Protein AF-A0A7C0V227-F1 (afdb_monomer)

Mean predicted aligned error: 7.68 Å

Foldseek 3Di:
DDDPDDQDPLDDDLVVLLVVLVVLCVVPVVLLLLLLVVLVVCLVVLCVVDVVSNLQVVQLLLLQLLVVLLCVVLVHDDDSCSSNVSCVLRQQRSVLSVVLVVQLVVLVVVPVVRNLLSCLQQVCLSVCCNQVVDGNVVSSVVSNVLCVVVVVSSSVSSVVLVVQCVVLVVVVVVSNSSSVSSNSSSSSVSCCNSPNGDNPDPPVVVVVVVPD

Nearest PDB structures (foldseek):
  9g2r-assembly1_A  TM=1.675E-01  e=7.935E+00  Homo sapiens

pLDDT: mean 85.85, std 14.32, range [38.09, 95.81]

Secondary structure (DSSP, 8-state):
---------S---HHHHHHHHHHHHHHTHHHHHHHHHHHHHHHHHHHHT-HHHHHHHHHHHHHHHHHHHHHHHTT----GGGGGGGGGGHHHHHHHHHHHHHHHHHHHHH-HHHHHHHHHHHTTHHHHHHHS---HHHHHHHHHHHHHHTHHHHHHHHHHHHHHHHHHHHTTTHHHHHHHHHHHHHHHHHHHHHT-----SSTTTTGGGS--

Radius of gyration: 17.67 Å; Cα contacts (8 Å, |Δi|>4): 223; chains: 1; bounding box: 60×38×41 Å

Sequence (212 aa):
MTELTTPSTGEINIGRWLSQSWNLIWSRLADFLVVTILFVAVLALASSLGGIGFYLVWGPLCVGFFELLFRMMRQQSFQYVDLFNGFRKFLPAVLASILISVFFMIGLTFLVIPGLVVLAWYQFTFAFILEKDLDFWQAMEASRKLATERLFEMLTFVIVQGVVLLIGVLSLGVGILVAIPLNFAMVAFAYRDLVGLNQASSNSTETNKNEN

Structure (mmCIF, N/CA/C/O backbone):
data_AF-A0A7C0V227-F1
#
_entry.id   AF-A0A7C0V227-F1
#
loop_
_atom_site.group_PDB
_atom_site.id
_atom_site.type_symbol
_atom_site.label_atom_id
_atom_site.label_alt_id
_atom_site.label_comp_id
_atom_site.label_asym_id
_atom_site.label_entity_id
_atom_site.label_seq_id
_atom_site.pdbx_PDB_ins_code
_atom_site.Cartn_x
_atom_site.Cartn_y
_atom_site.Cartn_z
_atom_site.occupancy
_atom_site.B_iso_or_equiv
_atom_site.auth_seq_id
_atom_site.auth_comp_id
_atom_site.auth_asym_id
_atom_site.auth_atom_id
_atom_site.pdbx_PDB_model_num
ATOM 1 N N . MET A 1 1 ? -18.603 -23.996 -6.429 1.00 43.31 1 MET A N 1
ATOM 2 C CA . MET A 1 1 ? -19.652 -22.994 -6.161 1.00 43.31 1 MET A CA 1
ATOM 3 C C . MET A 1 1 ? -20.058 -23.166 -4.713 1.00 43.31 1 MET A C 1
ATOM 5 O O . MET A 1 1 ? -20.756 -24.124 -4.418 1.00 43.31 1 MET A O 1
ATOM 9 N N . THR A 1 2 ? -19.564 -22.311 -3.820 1.00 39.84 2 THR A N 1
ATOM 10 C CA . THR A 1 2 ? -19.990 -22.305 -2.416 1.00 39.84 2 THR A CA 1
ATOM 11 C C . THR A 1 2 ? -19.786 -20.898 -1.852 1.00 39.84 2 THR A C 1
ATOM 13 O O . THR A 1 2 ? -18.661 -20.440 -1.692 1.00 39.84 2 THR A O 1
ATOM 16 N N . GLU A 1 3 ? -20.925 -20.227 -1.675 1.00 43.25 3 GLU A N 1
ATOM 17 C CA . GLU A 1 3 ? -21.236 -19.123 -0.755 1.00 43.25 3 GLU A CA 1
ATOM 18 C C . GLU A 1 3 ? -20.399 -17.833 -0.811 1.00 43.25 3 GLU A C 1
ATOM 20 O O . GLU A 1 3 ? -19.501 -17.582 -0.012 1.00 43.25 3 GLU A O 1
ATOM 25 N N . LEU A 1 4 ? -20.813 -16.935 -1.710 1.00 57.84 4 LEU A N 1
ATOM 26 C CA . LEU A 1 4 ? -20.463 -15.512 -1.709 1.00 57.84 4 LEU A CA 1
ATOM 27 C C . LEU A 1 4 ? -21.646 -14.651 -1.240 1.00 57.84 4 LEU A C 1
ATOM 29 O O . LEU A 1 4 ? -22.030 -13.737 -1.950 1.00 57.84 4 LEU A O 1
ATOM 33 N N . THR A 1 5 ? -22.235 -14.902 -0.069 1.00 70.75 5 THR A N 1
ATOM 34 C CA . THR A 1 5 ? -23.150 -13.922 0.555 1.00 70.75 5 THR A CA 1
ATOM 35 C C . THR A 1 5 ? -23.278 -14.147 2.061 1.00 70.75 5 THR A C 1
ATOM 37 O O . THR A 1 5 ? -24.181 -14.838 2.523 1.00 70.75 5 THR A O 1
ATOM 40 N N . THR A 1 6 ? -22.429 -13.495 2.851 1.00 51.84 6 THR A N 1
ATOM 41 C CA . THR A 1 6 ? -22.905 -12.905 4.111 1.00 51.84 6 THR A CA 1
ATOM 42 C C . THR A 1 6 ? -22.660 -11.402 4.019 1.00 51.84 6 THR A C 1
ATOM 44 O O . THR A 1 6 ? -21.517 -11.005 3.781 1.00 51.84 6 THR A O 1
ATOM 47 N N . PRO A 1 7 ? -23.702 -10.558 4.121 1.00 47.38 7 PRO A N 1
ATOM 48 C CA . PRO A 1 7 ? -23.516 -9.116 4.172 1.00 47.38 7 PRO A CA 1
ATOM 49 C C . PRO A 1 7 ? -22.773 -8.798 5.472 1.00 47.38 7 PRO A C 1
ATOM 51 O O . PRO A 1 7 ? -23.221 -9.186 6.551 1.00 47.38 7 PRO A O 1
ATOM 54 N N . SER A 1 8 ? -21.605 -8.163 5.377 1.00 52.50 8 SER A N 1
ATOM 55 C CA . SER A 1 8 ? -20.838 -7.769 6.554 1.00 52.50 8 SER A CA 1
ATOM 56 C C . SER A 1 8 ? -21.538 -6.593 7.232 1.00 52.50 8 SER A C 1
ATOM 58 O O . SER A 1 8 ? -21.487 -5.457 6.761 1.00 52.50 8 SER A O 1
ATOM 60 N N . THR A 1 9 ? -22.156 -6.861 8.382 1.00 48.91 9 THR A N 1
ATOM 61 C CA . THR A 1 9 ? -22.087 -5.931 9.515 1.00 48.91 9 THR A CA 1
ATOM 62 C C . THR A 1 9 ? -20.618 -5.526 9.681 1.00 48.91 9 THR A C 1
ATOM 64 O O . THR A 1 9 ? -19.745 -6.340 9.393 1.00 48.91 9 THR A O 1
ATOM 67 N N . GLY A 1 10 ? -20.312 -4.282 10.058 1.00 61.41 10 GLY A N 1
ATOM 68 C CA . GLY A 1 10 ? -18.944 -3.726 10.108 1.00 61.41 10 GLY A CA 1
ATOM 69 C C . GLY A 1 10 ? -17.989 -4.363 11.137 1.00 61.41 10 GLY A C 1
ATOM 70 O O . GLY A 1 10 ? -17.289 -3.648 11.850 1.00 61.41 10 GLY A O 1
ATOM 71 N N . GLU A 1 11 ? -17.995 -5.687 11.258 1.00 68.12 11 GLU A N 1
ATOM 72 C CA . GLU A 1 11 ? -17.123 -6.518 12.069 1.00 68.12 11 GLU A CA 1
ATOM 73 C C . GLU A 1 11 ? -15.820 -6.794 11.320 1.00 68.12 11 GL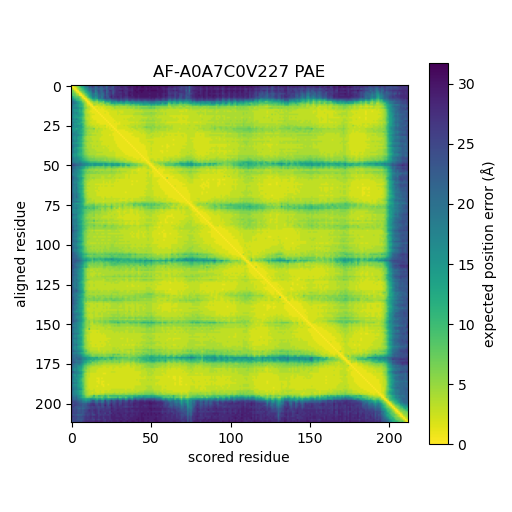U A C 1
ATOM 75 O O . GLU A 1 11 ? -15.806 -7.288 10.189 1.00 68.12 11 GLU A O 1
ATOM 80 N N . ILE A 1 12 ? -14.701 -6.499 11.974 1.00 79.25 12 ILE A N 1
ATOM 81 C CA . ILE A 1 12 ? -13.376 -6.781 11.437 1.00 79.25 12 ILE A CA 1
ATOM 82 C C . ILE A 1 12 ? -13.079 -8.270 11.569 1.00 79.25 12 ILE A C 1
ATOM 84 O O . ILE A 1 12 ? -13.011 -8.815 12.669 1.00 79.25 12 ILE A O 1
ATOM 88 N N . ASN A 1 13 ? -12.835 -8.926 10.434 1.00 87.38 13 ASN A N 1
ATOM 89 C CA . ASN A 1 13 ? -12.452 -10.331 10.398 1.00 87.38 13 ASN A CA 1
ATOM 90 C C . ASN A 1 13 ? -11.209 -10.534 9.524 1.00 87.38 13 ASN A C 1
ATOM 92 O O . ASN A 1 13 ? -11.283 -10.872 8.342 1.00 87.38 13 ASN A O 1
ATOM 96 N N . ILE A 1 14 ? -10.041 -10.346 10.143 1.00 89.25 14 ILE A N 1
ATOM 97 C CA . ILE A 1 14 ? -8.732 -10.451 9.480 1.00 89.25 14 ILE A CA 1
ATOM 98 C C . ILE A 1 14 ? -8.529 -11.841 8.860 1.00 89.25 14 ILE A C 1
ATOM 100 O O . ILE A 1 14 ? -8.009 -11.953 7.751 1.00 89.25 14 ILE A O 1
ATOM 104 N N . GLY A 1 15 ? -8.974 -12.902 9.546 1.00 89.00 15 GLY A N 1
ATOM 105 C CA . GLY A 1 15 ? -8.882 -14.275 9.044 1.00 89.00 15 GLY A CA 1
ATOM 106 C C . GLY A 1 15 ? -9.693 -14.478 7.764 1.00 89.00 15 GLY A C 1
ATOM 107 O O . GLY A 1 15 ? -9.201 -15.073 6.803 1.00 89.00 15 GLY A O 1
ATOM 108 N N . ARG A 1 16 ? -10.904 -13.912 7.705 1.00 90.75 16 ARG A N 1
ATOM 109 C CA . ARG A 1 16 ? -11.735 -13.916 6.498 1.00 90.75 16 ARG A CA 1
ATOM 110 C C . ARG A 1 16 ? -11.045 -13.166 5.362 1.00 90.75 16 ARG A C 1
ATOM 112 O O . ARG A 1 16 ? -10.932 -13.738 4.281 1.00 90.75 16 ARG A O 1
ATOM 119 N N . TRP A 1 17 ? -10.535 -11.957 5.593 1.00 92.56 17 TRP A N 1
ATOM 120 C CA . TRP A 1 17 ? -9.836 -11.186 4.554 1.00 92.56 17 TRP A CA 1
ATOM 121 C C . TRP A 1 17 ? -8.602 -11.908 4.029 1.00 92.56 17 TRP A C 1
ATOM 123 O O . TRP A 1 17 ? -8.409 -11.980 2.817 1.00 92.56 17 TRP A O 1
ATOM 133 N N . LEU A 1 18 ? -7.811 -12.517 4.914 1.00 93.25 18 LEU A N 1
ATOM 134 C CA . LEU A 1 18 ? -6.670 -13.339 4.527 1.00 93.25 18 LEU A CA 1
ATOM 135 C C . LEU A 1 18 ? -7.110 -14.539 3.678 1.00 93.25 18 LEU A C 1
ATOM 137 O O . LEU A 1 18 ? -6.558 -14.756 2.603 1.00 93.25 18 LEU A O 1
ATOM 141 N N . SER A 1 19 ? -8.132 -15.282 4.112 1.00 92.38 19 SER A N 1
ATOM 142 C CA . SER A 1 19 ? -8.635 -16.453 3.378 1.00 92.38 19 SER A CA 1
ATOM 143 C C . SER A 1 19 ? -9.209 -16.093 2.003 1.00 92.38 19 SER A C 1
ATOM 145 O O . SER A 1 19 ? -8.938 -16.778 1.020 1.00 92.38 19 SER A O 1
ATOM 147 N N . GLN A 1 20 ? -9.949 -14.985 1.898 1.00 93.44 20 GLN A N 1
ATOM 148 C CA . GLN A 1 20 ? -10.498 -14.496 0.633 1.00 93.44 20 GLN A CA 1
ATOM 149 C C . GLN A 1 20 ? -9.385 -14.043 -0.310 1.00 93.44 20 GLN A C 1
ATOM 151 O O . GLN A 1 20 ? -9.411 -14.383 -1.490 1.00 93.44 20 GLN A O 1
ATOM 156 N N . SER A 1 21 ? -8.378 -13.348 0.219 1.00 92.94 21 SER A N 1
ATOM 157 C CA . SER A 1 21 ? -7.192 -12.939 -0.537 1.00 92.94 21 SER A CA 1
ATOM 158 C C . SER A 1 21 ? -6.400 -14.140 -1.043 1.00 92.94 21 SER A C 1
ATOM 160 O O . SER A 1 21 ? -6.021 -14.186 -2.210 1.00 92.94 21 SER A O 1
ATOM 162 N N . TRP A 1 22 ? -6.209 -15.146 -0.190 1.00 93.19 22 TRP A N 1
ATOM 163 C CA . TRP A 1 22 ? -5.540 -16.394 -0.541 1.00 93.19 22 TRP A CA 1
ATOM 164 C C . TRP A 1 22 ? -6.275 -17.140 -1.656 1.00 93.19 22 TRP A C 1
ATOM 166 O O . TRP A 1 22 ? -5.675 -17.508 -2.665 1.00 93.19 22 TRP A O 1
ATOM 176 N N . ASN A 1 23 ? -7.591 -17.302 -1.514 1.00 93.56 23 ASN A N 1
ATOM 177 C CA . ASN A 1 23 ? -8.426 -17.954 -2.520 1.00 93.56 23 ASN A CA 1
ATOM 178 C C . ASN A 1 23 ? -8.426 -17.183 -3.846 1.00 93.56 23 ASN A C 1
ATOM 180 O O . ASN A 1 23 ? -8.342 -17.797 -4.910 1.00 93.56 23 ASN A O 1
ATOM 184 N N . LEU A 1 24 ? -8.474 -15.846 -3.795 1.00 92.06 24 LEU A N 1
ATOM 185 C CA . LEU A 1 24 ? -8.405 -14.998 -4.982 1.00 92.06 24 LEU A CA 1
ATOM 186 C C . LEU A 1 24 ? -7.085 -15.215 -5.731 1.00 92.06 24 LEU A C 1
ATOM 188 O O . LEU A 1 24 ? -7.107 -15.445 -6.941 1.00 92.06 24 LEU A O 1
ATOM 192 N N . ILE A 1 25 ? -5.958 -15.224 -5.017 1.00 91.94 25 ILE A N 1
ATOM 193 C CA . ILE A 1 25 ? -4.642 -15.438 -5.624 1.00 91.94 25 ILE A CA 1
ATOM 194 C C . ILE A 1 25 ? -4.544 -16.813 -6.264 1.00 91.94 25 ILE A C 1
ATOM 196 O O . ILE A 1 25 ? -4.163 -16.901 -7.425 1.00 91.94 25 ILE A O 1
ATOM 200 N N . TRP A 1 26 ? -4.937 -17.882 -5.572 1.00 92.00 26 TRP A N 1
ATOM 201 C CA . TRP A 1 26 ? -4.861 -19.225 -6.154 1.00 92.00 26 TRP A CA 1
ATOM 202 C C . TRP A 1 26 ? -5.822 -19.436 -7.320 1.00 92.00 26 TRP A C 1
ATOM 204 O O . TRP A 1 26 ? -5.490 -20.167 -8.250 1.00 92.00 26 TRP A O 1
ATOM 214 N N . SER A 1 27 ? -6.973 -18.761 -7.325 1.00 90.75 27 SER A N 1
ATOM 215 C CA . SER A 1 27 ? -7.906 -18.816 -8.455 1.00 90.75 27 SER A CA 1
ATOM 216 C C . SER A 1 27 ? -7.373 -18.135 -9.721 1.00 90.75 27 SER A C 1
ATOM 218 O O . SER A 1 27 ? -7.791 -18.480 -10.824 1.00 90.75 27 SER A O 1
ATOM 220 N N . ARG A 1 28 ? -6.455 -17.172 -9.572 1.00 90.56 28 ARG A N 1
ATOM 221 C CA . ARG A 1 28 ? -5.925 -16.328 -10.656 1.00 90.56 28 ARG A CA 1
ATOM 222 C C . ARG A 1 28 ? -4.409 -16.170 -10.565 1.00 90.56 28 ARG A C 1
ATOM 224 O O . ARG A 1 28 ? -3.872 -15.091 -10.805 1.00 90.56 28 ARG A O 1
ATOM 231 N N . LEU A 1 29 ? -3.710 -17.247 -10.211 1.00 90.81 29 LEU A N 1
ATOM 232 C CA . LEU A 1 29 ? -2.289 -17.175 -9.863 1.00 90.81 29 LEU A CA 1
ATOM 233 C C . LEU A 1 29 ? -1.450 -16.576 -10.994 1.00 90.81 29 LEU A C 1
ATOM 235 O O . LEU A 1 29 ? -0.602 -15.726 -10.744 1.00 90.81 29 LEU A O 1
ATOM 239 N N . ALA A 1 30 ? -1.720 -16.984 -12.236 1.00 91.31 30 ALA A N 1
ATOM 240 C CA . ALA A 1 30 ? -1.019 -16.474 -13.408 1.00 91.31 30 ALA A CA 1
ATOM 241 C C . ALA A 1 30 ? -1.177 -14.952 -13.560 1.00 91.31 30 ALA A C 1
ATOM 243 O O . ALA A 1 30 ? -0.180 -14.258 -13.748 1.00 91.31 30 ALA A O 1
ATOM 244 N N . ASP A 1 31 ? -2.398 -14.428 -13.405 1.00 92.19 31 ASP A N 1
ATOM 245 C CA . ASP A 1 31 ? -2.661 -12.989 -13.494 1.00 92.19 31 ASP A CA 1
ATOM 246 C C . ASP A 1 31 ? -1.896 -12.223 -12.411 1.00 92.19 31 ASP A C 1
ATOM 248 O O . ASP A 1 31 ? -1.251 -11.217 -12.702 1.00 92.19 31 ASP A O 1
ATOM 252 N N . PHE A 1 32 ? -1.910 -12.723 -11.172 1.00 92.38 32 PHE A N 1
ATOM 253 C CA . PHE A 1 32 ? -1.182 -12.096 -10.070 1.00 92.38 32 PHE A CA 1
ATOM 254 C C . PHE A 1 32 ? 0.327 -12.123 -10.273 1.00 92.38 32 PHE A C 1
ATOM 256 O O . PHE A 1 32 ? 0.973 -11.106 -10.048 1.00 92.38 32 PHE A O 1
ATOM 263 N N . LEU A 1 33 ? 0.893 -13.234 -10.746 1.00 93.06 33 LEU A N 1
ATOM 264 C CA . LEU A 1 33 ? 2.323 -13.306 -11.040 1.00 93.06 33 LEU A CA 1
ATOM 265 C C . LEU A 1 33 ? 2.718 -12.297 -12.120 1.00 93.06 33 LEU A C 1
ATOM 267 O O . LEU A 1 33 ? 3.695 -11.576 -11.938 1.00 93.06 33 LEU A O 1
ATOM 271 N N . VAL A 1 34 ? 1.944 -12.189 -13.204 1.00 94.38 34 VAL A N 1
ATOM 272 C CA . VAL A 1 34 ? 2.204 -11.209 -14.270 1.00 94.38 34 VAL A CA 1
ATOM 273 C C . VAL A 1 34 ? 2.120 -9.781 -13.732 1.00 94.38 34 VAL A C 1
ATOM 275 O O . VAL A 1 34 ? 3.041 -8.994 -13.949 1.00 94.38 34 VAL A O 1
ATOM 278 N N . VAL A 1 35 ? 1.060 -9.446 -12.989 1.00 94.06 35 VAL A N 1
ATOM 279 C CA . VAL A 1 35 ? 0.874 -8.103 -12.416 1.00 94.06 35 VAL A CA 1
ATOM 280 C C . VAL A 1 35 ? 1.969 -7.776 -11.402 1.00 94.06 35 VAL A C 1
ATOM 282 O O . VAL A 1 35 ? 2.501 -6.671 -11.424 1.00 94.06 35 VAL A O 1
ATOM 285 N N . THR A 1 36 ? 2.353 -8.715 -10.537 1.00 93.19 36 THR A N 1
ATOM 286 C CA . THR A 1 36 ? 3.408 -8.496 -9.541 1.00 93.19 36 THR A CA 1
ATOM 287 C C . THR A 1 36 ? 4.787 -8.388 -10.183 1.00 93.19 36 THR A C 1
ATOM 289 O O . THR A 1 36 ? 5.558 -7.519 -9.787 1.00 93.19 36 THR A O 1
ATOM 292 N N . ILE A 1 37 ? 5.099 -9.192 -11.202 1.00 94.19 37 ILE A N 1
ATOM 293 C CA . ILE A 1 37 ? 6.348 -9.053 -11.963 1.00 94.19 37 ILE A CA 1
ATOM 294 C C . ILE A 1 37 ? 6.388 -7.693 -12.661 1.00 94.19 37 ILE A C 1
ATOM 296 O O . ILE A 1 37 ? 7.397 -7.000 -12.566 1.00 94.19 37 ILE A O 1
ATOM 300 N N . LEU A 1 38 ? 5.293 -7.279 -13.306 1.00 95.44 38 LEU A N 1
ATOM 301 C CA . LEU A 1 38 ? 5.188 -5.964 -13.937 1.00 95.44 38 LEU A CA 1
ATOM 302 C C . LEU A 1 38 ? 5.377 -4.840 -12.909 1.00 95.44 38 LEU A C 1
ATOM 304 O O . LEU A 1 38 ? 6.166 -3.926 -13.135 1.00 95.44 38 LEU A O 1
ATOM 308 N N . PHE A 1 39 ? 4.709 -4.939 -11.760 1.00 94.56 39 PHE A N 1
ATOM 309 C CA . PHE A 1 39 ? 4.819 -3.990 -10.655 1.00 94.56 39 PHE A CA 1
ATOM 310 C C . PHE A 1 39 ? 6.268 -3.863 -10.162 1.00 94.56 39 PHE A C 1
ATOM 312 O O . PHE A 1 39 ? 6.816 -2.763 -10.100 1.00 94.56 39 PHE A O 1
ATOM 319 N N . VAL A 1 40 ? 6.924 -4.990 -9.872 1.00 93.31 40 VAL A N 1
ATOM 320 C CA . VAL A 1 40 ? 8.315 -5.020 -9.397 1.00 93.31 40 VAL A CA 1
ATOM 321 C C . VAL A 1 40 ? 9.285 -4.527 -10.472 1.00 93.31 40 VAL A C 1
ATOM 323 O O . VAL A 1 40 ? 10.196 -3.768 -10.152 1.00 93.31 40 VAL A O 1
ATOM 326 N N . ALA A 1 41 ? 9.087 -4.894 -11.740 1.00 94.06 41 ALA A N 1
ATOM 327 C CA . ALA A 1 41 ? 9.929 -4.443 -12.846 1.00 94.06 41 ALA A CA 1
ATOM 328 C C . ALA A 1 41 ? 9.862 -2.920 -13.024 1.00 94.06 41 ALA A C 1
ATOM 330 O O . ALA A 1 41 ? 10.899 -2.268 -13.141 1.00 94.06 41 ALA A O 1
ATOM 331 N N . VAL A 1 42 ? 8.659 -2.340 -12.981 1.00 94.75 42 VAL A N 1
ATOM 332 C CA . VAL A 1 42 ? 8.460 -0.885 -13.062 1.00 94.75 42 VAL A CA 1
ATOM 333 C C . VAL A 1 42 ? 9.133 -0.177 -11.886 1.00 94.75 42 VAL A C 1
ATOM 335 O O . VAL A 1 42 ? 9.825 0.820 -12.093 1.00 94.75 42 VAL A O 1
ATOM 338 N N . LEU A 1 43 ? 9.008 -0.712 -10.667 1.00 93.06 43 LEU A N 1
ATOM 339 C CA . LEU A 1 43 ? 9.698 -0.155 -9.500 1.00 93.06 43 LEU A CA 1
ATOM 340 C C . LEU A 1 43 ? 11.221 -0.254 -9.613 1.00 93.06 43 LEU A C 1
ATOM 342 O O . LEU A 1 43 ? 11.920 0.713 -9.306 1.00 93.06 43 LEU A O 1
ATOM 346 N N . ALA A 1 44 ? 11.752 -1.389 -10.065 1.00 92.69 44 ALA A N 1
ATOM 347 C CA . ALA A 1 44 ? 13.188 -1.588 -10.238 1.00 92.69 44 ALA A CA 1
ATOM 348 C C . ALA A 1 44 ? 13.774 -0.618 -11.277 1.00 92.69 44 ALA A C 1
ATOM 350 O O . ALA A 1 44 ? 14.788 0.032 -11.014 1.00 92.69 44 ALA A O 1
ATOM 351 N N . LEU A 1 45 ? 13.097 -0.452 -12.418 1.00 93.44 45 LEU A N 1
ATOM 352 C CA . LEU A 1 45 ? 13.474 0.521 -13.445 1.00 93.44 45 LEU A CA 1
ATOM 353 C C . LEU A 1 45 ? 13.431 1.952 -12.902 1.00 93.44 45 LEU A C 1
ATOM 355 O O . LEU A 1 45 ? 14.405 2.685 -13.054 1.00 93.44 45 LEU A O 1
ATOM 359 N N . ALA A 1 46 ? 12.361 2.338 -12.204 1.00 92.38 46 ALA A N 1
ATOM 360 C CA . ALA A 1 46 ? 12.249 3.664 -11.600 1.00 92.38 46 ALA A CA 1
ATOM 361 C C . ALA A 1 46 ? 13.369 3.940 -10.583 1.00 92.38 46 ALA A C 1
ATOM 363 O O . ALA A 1 46 ? 13.905 5.043 -10.532 1.00 92.38 46 ALA A O 1
ATOM 364 N N . SER A 1 47 ? 13.762 2.921 -9.816 1.00 90.31 47 SER A N 1
ATOM 365 C CA . SER A 1 47 ? 14.828 3.016 -8.812 1.00 90.31 47 SER A CA 1
ATOM 366 C C . SER A 1 47 ? 16.214 3.172 -9.450 1.00 90.31 47 SER A C 1
ATOM 368 O O . SER A 1 47 ? 17.087 3.825 -8.880 1.00 90.31 47 SER A O 1
ATOM 370 N N . SER A 1 48 ? 16.417 2.617 -10.651 1.00 89.44 48 SER A N 1
ATOM 371 C CA . SER A 1 48 ? 17.674 2.741 -11.405 1.00 89.44 48 SER A CA 1
ATOM 372 C C . SER A 1 48 ? 17.947 4.160 -11.924 1.00 89.44 48 SER A C 1
ATOM 374 O O . SER A 1 48 ? 19.102 4.524 -12.125 1.00 89.44 48 SER A O 1
ATOM 376 N N . LEU A 1 49 ? 16.906 4.990 -12.069 1.00 86.62 49 LEU A N 1
ATOM 377 C CA . LEU A 1 49 ? 17.009 6.399 -12.476 1.00 86.62 49 LEU A CA 1
ATOM 378 C C . LEU A 1 49 ? 17.378 7.338 -11.308 1.00 86.62 49 LEU A C 1
ATOM 380 O O . LEU A 1 49 ? 17.339 8.560 -11.447 1.00 86.62 49 LEU A O 1
ATOM 384 N N . GLY A 1 50 ? 17.729 6.768 -10.152 1.00 82.06 50 GLY A N 1
ATOM 385 C CA . GLY A 1 50 ? 17.994 7.464 -8.897 1.00 82.06 50 GLY A CA 1
ATOM 386 C C . GLY A 1 50 ? 16.881 7.232 -7.874 1.00 82.06 50 GLY A C 1
ATOM 387 O O . GLY A 1 50 ? 15.730 6.977 -8.223 1.00 82.06 50 GLY A O 1
ATOM 388 N N . GLY A 1 51 ? 17.211 7.357 -6.583 1.00 78.62 51 GLY A N 1
ATOM 389 C CA . GLY A 1 51 ? 16.276 7.062 -5.485 1.00 78.62 51 GLY A CA 1
ATOM 390 C C . GLY A 1 51 ? 14.969 7.865 -5.525 1.00 78.62 51 GLY A C 1
ATOM 391 O O . GLY A 1 51 ? 13.960 7.416 -4.991 1.00 78.62 51 GLY A O 1
ATOM 392 N N . ILE A 1 52 ? 14.949 9.016 -6.207 1.00 86.62 52 ILE A N 1
ATOM 393 C CA . ILE A 1 52 ? 13.743 9.836 -6.369 1.00 86.62 52 ILE A CA 1
ATOM 394 C C . ILE A 1 52 ? 12.705 9.195 -7.300 1.00 86.62 52 ILE A C 1
ATOM 396 O O . ILE A 1 52 ? 11.507 9.373 -7.090 1.00 86.62 52 ILE A O 1
ATOM 400 N N . GLY A 1 53 ? 13.144 8.407 -8.290 1.00 88.94 53 GLY A N 1
ATOM 401 C CA . GLY A 1 53 ? 12.250 7.734 -9.230 1.00 88.94 53 GLY A CA 1
ATOM 402 C C . GLY A 1 53 ? 11.336 6.729 -8.530 1.00 88.94 53 GLY A C 1
ATOM 403 O O . GLY A 1 53 ? 10.148 6.665 -8.840 1.00 88.94 53 GLY A O 1
ATOM 404 N N . PHE A 1 54 ? 11.851 6.026 -7.515 1.00 90.00 54 PHE A N 1
ATOM 405 C CA . PHE A 1 54 ? 11.056 5.122 -6.682 1.00 90.00 54 PHE A CA 1
ATOM 406 C C . PHE A 1 54 ? 9.869 5.843 -6.028 1.00 90.00 54 PHE A C 1
ATOM 408 O O . PHE A 1 54 ? 8.730 5.402 -6.169 1.00 90.00 54 PHE A O 1
ATOM 415 N N . TYR A 1 55 ? 10.111 6.980 -5.368 1.00 88.19 55 TYR A N 1
ATOM 416 C CA . TYR A 1 55 ? 9.060 7.726 -4.666 1.00 88.19 55 TYR A CA 1
ATOM 417 C C . TYR A 1 55 ? 7.996 8.296 -5.613 1.00 88.19 55 TYR A C 1
ATOM 419 O O . TYR A 1 55 ? 6.817 8.311 -5.268 1.00 88.19 55 TYR A O 1
ATOM 427 N N . LEU A 1 56 ? 8.389 8.721 -6.818 1.00 91.56 56 LEU A N 1
ATOM 428 C CA . LEU A 1 56 ? 7.452 9.229 -7.827 1.00 91.56 56 LEU A CA 1
ATOM 429 C C . LEU A 1 56 ? 6.548 8.135 -8.406 1.00 91.56 56 LEU A C 1
ATOM 431 O O . LEU A 1 56 ? 5.426 8.411 -8.818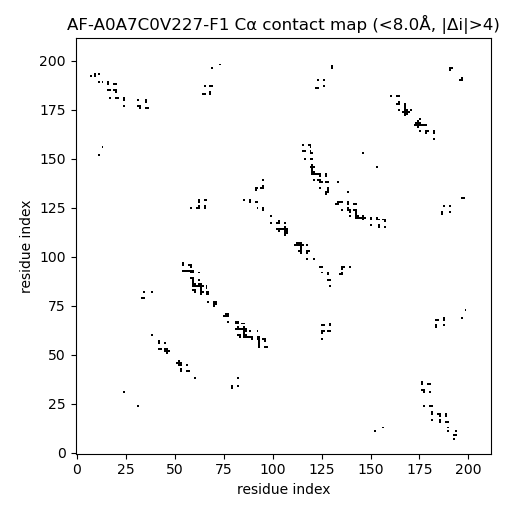 1.00 91.56 56 LEU A O 1
ATOM 435 N N . VAL A 1 57 ? 7.032 6.896 -8.459 1.00 93.88 57 VAL A N 1
ATOM 436 C CA . VAL A 1 57 ? 6.312 5.780 -9.081 1.00 93.88 57 VAL A CA 1
ATOM 437 C C . VAL A 1 57 ? 5.510 4.978 -8.060 1.00 93.88 57 VAL A C 1
ATOM 439 O O . VAL A 1 57 ? 4.422 4.508 -8.383 1.00 93.88 57 VAL A O 1
ATOM 442 N N . TRP A 1 58 ? 5.995 4.858 -6.823 1.00 93.06 58 TRP A N 1
ATOM 443 C CA . TRP A 1 58 ? 5.396 4.019 -5.783 1.00 93.06 58 TRP A CA 1
ATOM 444 C C . TRP A 1 58 ? 3.913 4.317 -5.530 1.00 93.06 58 TRP A C 1
ATOM 446 O O . TRP A 1 58 ? 3.081 3.414 -5.608 1.00 93.06 58 TRP A O 1
ATOM 456 N N . GLY A 1 59 ? 3.563 5.579 -5.259 1.00 93.62 59 GLY A N 1
ATOM 457 C CA . GLY A 1 59 ? 2.181 5.981 -4.979 1.00 93.62 59 GLY A CA 1
ATOM 458 C C . GLY A 1 59 ? 1.215 5.655 -6.129 1.00 93.62 59 GLY A C 1
ATOM 459 O O . GLY A 1 59 ? 0.257 4.907 -5.917 1.00 93.62 59 GLY A O 1
ATOM 460 N N . PRO A 1 60 ? 1.456 6.170 -7.351 1.00 95.50 60 PRO A N 1
ATOM 461 C CA . PRO A 1 60 ? 0.619 5.879 -8.517 1.00 95.50 60 PRO A CA 1
ATOM 462 C C . PRO A 1 60 ? 0.489 4.385 -8.823 1.00 95.50 60 PRO A C 1
ATOM 464 O O . PRO A 1 60 ? -0.590 3.919 -9.183 1.00 95.50 60 PRO A O 1
ATOM 467 N N . LEU A 1 61 ? 1.565 3.616 -8.644 1.00 95.81 61 LEU A N 1
ATOM 468 C CA . LEU A 1 61 ? 1.553 2.182 -8.903 1.00 95.81 61 LEU A CA 1
ATOM 469 C C . LEU A 1 61 ? 0.706 1.420 -7.870 1.00 95.81 61 LEU A C 1
ATOM 471 O O . LEU A 1 61 ? -0.022 0.503 -8.244 1.00 95.81 61 LEU A O 1
ATOM 475 N N . CYS A 1 62 ? 0.726 1.832 -6.596 1.00 95.06 62 CYS A N 1
ATOM 476 C CA . CYS A 1 62 ? -0.184 1.313 -5.568 1.00 95.06 62 CYS A CA 1
ATOM 477 C C . CYS A 1 62 ? -1.655 1.564 -5.935 1.00 95.06 62 CYS A C 1
ATOM 479 O O . CYS A 1 62 ? -2.473 0.651 -5.833 1.00 95.06 62 CYS A O 1
ATOM 481 N N . VAL A 1 63 ? -1.992 2.773 -6.404 1.00 95.50 63 VAL A N 1
ATOM 482 C CA . VAL A 1 63 ? -3.351 3.110 -6.877 1.00 95.50 63 VAL A CA 1
ATOM 483 C C . VAL A 1 63 ? -3.767 2.199 -8.035 1.00 95.50 63 VAL A C 1
ATOM 485 O O . VAL A 1 63 ? -4.852 1.624 -8.004 1.00 95.50 63 VAL A O 1
ATOM 488 N N . GLY A 1 64 ? -2.892 2.007 -9.024 1.00 94.81 64 GLY A N 1
ATOM 489 C CA . GLY A 1 64 ? -3.160 1.117 -10.154 1.00 94.81 64 GLY A CA 1
ATOM 490 C C . GLY A 1 64 ? -3.322 -0.352 -9.754 1.00 94.81 64 GLY A C 1
ATOM 491 O O . GLY A 1 64 ? -4.158 -1.064 -10.307 1.00 94.81 64 GLY A O 1
ATOM 492 N N . PHE A 1 65 ? -2.571 -0.813 -8.751 1.00 95.69 65 PHE A N 1
ATOM 493 C CA . PHE A 1 65 ? -2.720 -2.167 -8.218 1.00 95.69 65 PHE A CA 1
ATOM 494 C C . PHE A 1 65 ? -4.096 -2.357 -7.565 1.00 95.69 65 PHE A C 1
ATOM 496 O O . PHE A 1 65 ? -4.774 -3.359 -7.812 1.00 95.69 65 PHE A O 1
ATOM 503 N N . PHE A 1 66 ? -4.541 -1.376 -6.769 1.00 95.12 66 PHE A N 1
ATOM 504 C CA . PHE A 1 66 ? -5.890 -1.379 -6.202 1.00 95.12 66 PHE A CA 1
ATOM 505 C C . PHE A 1 66 ? -6.971 -1.340 -7.285 1.00 95.12 66 PHE A C 1
ATOM 507 O O . PHE A 1 66 ? -7.979 -2.025 -7.141 1.00 95.12 66 PHE A O 1
ATOM 514 N N . GLU A 1 67 ? -6.751 -0.632 -8.395 1.00 93.75 67 GLU A N 1
ATOM 515 C CA . GLU A 1 67 ? -7.688 -0.618 -9.523 1.00 93.75 67 GLU A CA 1
ATOM 516 C C . GLU A 1 67 ? -7.881 -2.009 -10.124 1.00 93.75 67 GLU A C 1
ATOM 518 O O . GLU A 1 67 ? -9.018 -2.458 -10.292 1.00 93.75 67 GLU A O 1
ATOM 523 N N . LEU A 1 68 ? -6.787 -2.726 -10.384 1.00 94.62 68 LEU A N 1
ATOM 524 C CA . LEU A 1 68 ? -6.845 -4.101 -10.876 1.00 94.62 68 LEU A CA 1
ATOM 525 C C . LEU A 1 68 ? -7.580 -5.023 -9.898 1.00 94.62 68 LEU A C 1
ATOM 527 O O . LEU A 1 68 ? -8.473 -5.766 -10.305 1.00 94.62 68 LEU A O 1
ATOM 531 N N . LEU A 1 69 ? -7.263 -4.941 -8.603 1.00 93.50 69 LEU A N 1
ATOM 532 C CA . LEU A 1 69 ? -7.937 -5.731 -7.571 1.00 93.50 69 LEU A CA 1
ATOM 533 C C . LEU A 1 69 ? -9.433 -5.427 -7.485 1.00 93.50 69 LEU A C 1
ATOM 535 O O . LEU A 1 69 ? -10.247 -6.344 -7.378 1.00 93.50 69 LEU A O 1
ATOM 539 N N . PHE A 1 70 ? -9.816 -4.154 -7.545 1.00 92.81 70 PHE A N 1
ATOM 540 C CA . PHE A 1 70 ? -11.215 -3.742 -7.487 1.00 92.81 70 PHE A CA 1
ATOM 541 C C . PHE A 1 70 ? -11.980 -4.223 -8.721 1.00 92.81 70 PHE A C 1
ATOM 543 O O . PHE A 1 70 ? -13.091 -4.735 -8.577 1.00 92.81 70 PHE A O 1
ATOM 550 N N . ARG A 1 71 ? -11.371 -4.169 -9.912 1.00 91.38 71 ARG A N 1
ATOM 551 C CA . ARG A 1 71 ? -11.933 -4.759 -11.140 1.00 91.38 71 ARG A CA 1
ATOM 552 C C . ARG A 1 71 ? -12.101 -6.274 -11.015 1.00 91.38 71 ARG A C 1
ATOM 554 O O . ARG A 1 71 ? -13.180 -6.783 -11.311 1.00 91.38 71 ARG A O 1
ATOM 561 N N . MET A 1 72 ? -11.092 -6.986 -10.508 1.00 89.75 72 MET A N 1
ATOM 562 C CA . MET A 1 72 ? -11.169 -8.435 -10.273 1.00 89.75 72 MET A CA 1
ATOM 563 C C . MET A 1 72 ? -12.286 -8.800 -9.287 1.00 89.75 72 MET A C 1
ATOM 565 O O . MET A 1 72 ? -13.056 -9.725 -9.547 1.00 89.75 72 MET A O 1
ATOM 569 N N . MET A 1 73 ? -12.421 -8.058 -8.184 1.00 88.56 73 MET A N 1
ATOM 570 C CA . MET A 1 73 ? -13.495 -8.265 -7.204 1.00 88.56 73 MET A CA 1
ATOM 571 C C . MET A 1 73 ? -14.885 -7.954 -7.769 1.00 88.56 73 MET A C 1
ATOM 573 O O . MET A 1 73 ? -15.853 -8.606 -7.385 1.00 88.56 73 MET A O 1
ATOM 577 N N . ARG A 1 74 ? -14.991 -7.002 -8.705 1.00 88.81 74 ARG A N 1
ATOM 578 C CA . ARG A 1 74 ? -16.224 -6.694 -9.453 1.00 88.81 74 ARG A CA 1
ATOM 579 C C . ARG A 1 74 ? -16.488 -7.651 -10.620 1.00 88.81 74 ARG A C 1
ATOM 581 O O . ARG A 1 74 ? -17.456 -7.447 -11.343 1.00 88.81 74 ARG A O 1
ATOM 588 N N . GLN A 1 75 ? -15.641 -8.663 -10.824 1.00 86.12 75 GLN A N 1
ATOM 589 C CA . GLN A 1 75 ? -15.680 -9.570 -11.979 1.00 86.12 75 GLN A CA 1
ATOM 590 C C . GLN A 1 75 ? -15.650 -8.842 -13.336 1.00 86.12 75 GLN A C 1
ATOM 592 O O . GLN A 1 75 ? -16.190 -9.323 -14.330 1.00 86.12 75 GLN A O 1
ATOM 597 N N . GLN A 1 76 ? -15.005 -7.678 -13.388 1.00 87.19 76 GLN A N 1
ATOM 598 C CA . GLN A 1 76 ? -14.831 -6.908 -14.614 1.00 87.19 76 GLN A CA 1
ATOM 599 C C . GLN A 1 76 ? -13.599 -7.393 -15.382 1.00 87.19 76 GLN A C 1
ATOM 601 O O . GLN A 1 76 ? -12.609 -7.834 -14.792 1.00 87.19 76 GLN A O 1
ATOM 606 N N . SER A 1 77 ? -13.639 -7.278 -16.711 1.00 86.56 77 SER A N 1
ATOM 607 C CA . SER A 1 77 ? -12.447 -7.461 -17.538 1.00 86.56 77 SER A CA 1
ATOM 608 C C . SER A 1 77 ? -11.414 -6.384 -17.207 1.00 86.56 77 SER A C 1
ATOM 610 O O . SER A 1 77 ? -11.756 -5.203 -17.100 1.00 86.56 77 SER A O 1
ATOM 612 N N . PHE A 1 78 ? -10.155 -6.784 -17.086 1.00 90.06 78 PHE A N 1
ATOM 613 C CA . PHE A 1 78 ? -9.025 -5.886 -16.880 1.00 90.06 78 PHE A CA 1
ATOM 614 C C . PHE A 1 78 ? -7.913 -6.230 -17.871 1.00 90.06 78 PHE A C 1
ATOM 616 O O . PHE A 1 78 ? -7.829 -7.356 -18.366 1.00 90.06 78 PHE A O 1
ATOM 623 N N . GLN A 1 79 ? -7.057 -5.258 -18.150 1.00 91.56 79 GLN A N 1
ATOM 624 C CA . GLN A 1 79 ? -5.827 -5.437 -18.908 1.00 91.56 79 GLN A CA 1
ATOM 625 C C . GLN A 1 79 ? -4.632 -5.193 -17.991 1.00 91.56 79 GLN A C 1
ATOM 627 O O . GLN A 1 79 ? -4.688 -4.353 -17.101 1.00 91.56 79 GLN A O 1
ATOM 632 N N . TYR A 1 80 ? -3.507 -5.873 -18.217 1.00 91.06 80 TYR A N 1
ATOM 633 C CA . TYR A 1 80 ? -2.305 -5.668 -17.392 1.00 91.06 80 TYR A CA 1
ATOM 634 C C . TYR A 1 80 ? -1.787 -4.217 -17.445 1.00 91.06 80 TYR A C 1
ATOM 636 O O . TYR A 1 80 ? -1.211 -3.723 -16.480 1.00 91.06 80 TYR A O 1
ATOM 644 N N . VAL A 1 81 ? -2.052 -3.511 -18.551 1.00 91.75 81 VAL A N 1
ATOM 645 C CA . VAL A 1 81 ? -1.718 -2.089 -18.737 1.00 91.75 81 VAL A CA 1
ATOM 646 C C . VAL A 1 81 ? -2.581 -1.169 -17.864 1.00 91.75 81 VAL A C 1
ATOM 648 O O . VAL A 1 81 ? -2.147 -0.062 -17.553 1.00 91.75 81 VAL A O 1
ATOM 651 N N . ASP A 1 82 ? -3.742 -1.625 -17.376 1.00 90.62 82 ASP A N 1
ATOM 652 C CA . ASP A 1 82 ? -4.568 -0.846 -16.444 1.00 90.62 82 ASP A CA 1
ATOM 653 C C . ASP A 1 82 ? -3.836 -0.566 -15.121 1.00 90.62 82 ASP A C 1
ATOM 655 O O . ASP A 1 82 ? -4.189 0.378 -14.422 1.00 90.62 82 ASP A O 1
ATOM 659 N N . LEU A 1 83 ? -2.750 -1.290 -14.807 1.00 93.00 83 LEU A N 1
ATOM 660 C CA . LEU A 1 83 ? -1.844 -0.938 -13.708 1.00 93.00 83 LEU A CA 1
ATOM 661 C C . LEU A 1 83 ? -1.339 0.514 -13.816 1.00 93.00 83 LEU A C 1
ATOM 663 O O . LEU A 1 83 ? -1.132 1.186 -12.809 1.00 93.00 83 LEU A O 1
ATOM 667 N N . PHE A 1 84 ? -1.155 1.024 -15.034 1.00 94.31 84 PHE A N 1
ATOM 668 C CA . PHE A 1 84 ? -0.695 2.391 -15.260 1.00 94.31 84 PHE A CA 1
ATOM 669 C C . PHE A 1 84 ? -1.820 3.431 -15.164 1.00 94.31 84 PHE A C 1
ATOM 671 O O . PHE A 1 84 ? -1.534 4.627 -15.124 1.00 94.31 84 PHE A O 1
ATOM 678 N N . ASN A 1 85 ? -3.092 3.029 -15.053 1.00 91.94 85 ASN A N 1
ATOM 679 C CA . ASN A 1 85 ? -4.190 3.980 -14.852 1.00 91.94 85 ASN A CA 1
ATOM 680 C C . ASN A 1 85 ? -4.067 4.730 -13.517 1.00 91.94 85 ASN A C 1
ATOM 682 O O . ASN A 1 85 ? -4.497 5.881 -13.435 1.00 91.94 85 ASN A O 1
ATOM 686 N N . GLY A 1 86 ? -3.377 4.165 -12.519 1.00 88.88 86 GLY A N 1
ATOM 687 C CA . GLY A 1 86 ? -3.055 4.868 -11.275 1.00 88.88 86 GLY A CA 1
ATOM 688 C C . GLY A 1 86 ? -2.238 6.155 -11.476 1.00 88.88 86 GLY A C 1
ATOM 689 O O . GLY A 1 86 ? -2.363 7.097 -10.694 1.00 88.88 86 GLY A O 1
ATOM 690 N N . PHE A 1 87 ? -1.496 6.277 -12.586 1.00 92.50 87 PHE A N 1
ATOM 691 C CA . PHE A 1 87 ? -0.802 7.514 -12.969 1.00 92.50 87 PHE A CA 1
ATOM 692 C C . PHE A 1 87 ? -1.750 8.626 -13.428 1.00 92.50 87 PHE A C 1
ATOM 694 O O . PHE A 1 87 ? -1.355 9.787 -13.465 1.00 92.50 87 PHE A O 1
ATOM 701 N N . ARG A 1 88 ? -3.029 8.345 -13.701 1.00 92.31 88 ARG A N 1
ATOM 702 C CA . ARG A 1 88 ? -4.025 9.412 -13.901 1.00 92.31 88 ARG A CA 1
ATOM 703 C C . ARG A 1 88 ? -4.237 10.226 -12.625 1.00 92.31 88 ARG A C 1
ATOM 705 O O . ARG A 1 88 ? -4.543 11.411 -12.700 1.00 92.31 88 ARG A O 1
ATOM 712 N N . LYS A 1 89 ? -4.031 9.605 -11.460 1.00 90.94 89 LYS A N 1
ATOM 713 C CA . LYS A 1 89 ? -4.043 10.249 -10.140 1.00 90.94 89 LYS A CA 1
ATOM 714 C C . LYS A 1 89 ? -2.619 10.474 -9.624 1.00 90.94 89 LYS A C 1
ATOM 716 O O . LYS A 1 89 ? -2.371 10.365 -8.427 1.00 90.94 89 LYS A O 1
ATOM 721 N N . PHE A 1 90 ? -1.687 10.808 -10.527 1.00 92.19 90 PHE A N 1
ATOM 722 C CA . PHE A 1 90 ? -0.267 10.965 -10.206 1.00 92.19 90 PHE A CA 1
ATOM 723 C C . PHE A 1 90 ? -0.031 11.931 -9.047 1.00 92.19 90 PHE A C 1
ATOM 725 O O . PHE A 1 90 ? 0.568 11.549 -8.049 1.00 92.19 90 PHE A O 1
ATOM 732 N N . LEU A 1 91 ? -0.532 13.166 -9.155 1.00 93.38 91 LEU A N 1
ATOM 733 C CA . LEU A 1 91 ? -0.240 14.204 -8.171 1.00 93.38 91 LEU A CA 1
ATOM 734 C C . LEU A 1 91 ? -0.791 13.853 -6.772 1.00 93.38 91 LEU A C 1
ATOM 736 O O . LEU A 1 91 ? 0.011 13.838 -5.835 1.00 93.38 91 LEU A O 1
ATOM 740 N N . PRO A 1 92 ? -2.075 13.464 -6.607 1.00 93.06 92 PRO A N 1
ATOM 741 C CA . PRO A 1 92 ? -2.572 13.022 -5.306 1.00 93.06 92 PRO A CA 1
ATOM 742 C C . PRO A 1 92 ? -1.828 11.800 -4.753 1.00 93.06 92 PRO A C 1
ATOM 744 O O . PRO A 1 92 ? -1.493 11.756 -3.570 1.00 93.06 92 PRO A O 1
ATOM 747 N N . ALA A 1 93 ? -1.524 10.810 -5.598 1.00 93.50 93 ALA A N 1
ATOM 748 C CA . ALA A 1 93 ? -0.880 9.574 -5.162 1.00 93.50 93 ALA A CA 1
ATOM 749 C C . ALA A 1 93 ? 0.580 9.786 -4.732 1.00 93.50 93 ALA A C 1
ATOM 751 O O . ALA A 1 93 ? 1.010 9.235 -3.717 1.00 93.50 93 ALA A O 1
ATOM 752 N N . VAL A 1 94 ? 1.335 10.605 -5.471 1.00 94.75 94 VAL A N 1
ATOM 753 C CA . VAL A 1 94 ? 2.720 10.955 -5.132 1.00 94.75 94 VAL A CA 1
ATOM 754 C C . VAL A 1 94 ? 2.754 11.757 -3.840 1.00 94.75 94 VAL A C 1
ATOM 756 O O . VAL A 1 94 ? 3.463 11.363 -2.916 1.00 94.75 94 VAL A O 1
ATOM 759 N N . LEU A 1 95 ? 1.951 12.820 -3.726 1.00 94.62 95 LEU A N 1
ATOM 760 C CA . LEU A 1 95 ? 1.904 13.636 -2.511 1.00 94.62 95 LEU A CA 1
ATOM 761 C C . LEU A 1 95 ? 1.524 12.794 -1.290 1.00 94.62 95 LEU A C 1
ATOM 763 O O . LEU A 1 95 ? 2.240 12.828 -0.290 1.00 94.62 95 LEU A O 1
ATOM 767 N N . ALA A 1 96 ? 0.480 11.964 -1.393 1.00 94.00 96 ALA A N 1
ATOM 768 C CA . ALA A 1 96 ? 0.101 11.048 -0.321 1.00 94.00 96 ALA A CA 1
ATOM 769 C C . ALA A 1 96 ? 1.261 10.120 0.064 1.00 94.00 96 ALA A C 1
ATOM 771 O O . ALA A 1 96 ? 1.591 10.004 1.240 1.00 94.00 96 ALA A O 1
ATOM 772 N N . SER A 1 97 ? 1.929 9.497 -0.912 1.00 93.38 97 SER A N 1
ATOM 773 C CA . SER A 1 97 ? 3.035 8.577 -0.631 1.00 93.38 97 SER A CA 1
ATOM 774 C C . SER A 1 97 ? 4.224 9.256 0.060 1.00 93.38 97 SER A C 1
ATOM 776 O O . SER A 1 97 ? 4.771 8.696 1.011 1.00 93.38 97 SER A O 1
ATOM 778 N N . ILE A 1 98 ? 4.574 10.481 -0.345 1.00 93.69 98 ILE A N 1
ATOM 779 C CA . ILE A 1 98 ? 5.642 11.271 0.278 1.00 93.69 98 ILE A CA 1
ATOM 780 C C . ILE A 1 98 ? 5.253 11.615 1.717 1.00 93.69 98 ILE A C 1
ATOM 782 O O . ILE A 1 98 ? 6.021 11.325 2.632 1.00 93.69 98 ILE A O 1
ATOM 786 N N . LEU A 1 99 ? 4.055 12.159 1.947 1.00 94.50 99 LEU A N 1
ATOM 787 C CA . LEU A 1 99 ? 3.604 12.528 3.293 1.00 94.50 99 LEU A CA 1
ATOM 788 C C . LEU A 1 99 ? 3.535 11.312 4.227 1.00 94.50 99 LEU A C 1
ATOM 790 O O . LEU A 1 99 ? 4.033 11.372 5.352 1.00 94.50 99 LEU A O 1
ATOM 794 N N . ILE A 1 100 ? 2.975 10.195 3.754 1.00 93.50 100 ILE A N 1
ATOM 795 C CA . ILE A 1 100 ? 2.917 8.940 4.515 1.00 93.50 100 ILE A CA 1
ATOM 796 C C . ILE A 1 100 ? 4.331 8.455 4.842 1.00 93.50 100 ILE A C 1
ATOM 798 O O . ILE A 1 100 ? 4.582 8.064 5.980 1.00 93.50 100 ILE A O 1
ATOM 802 N N . SER A 1 101 ? 5.268 8.518 3.888 1.00 91.50 101 SER A N 1
ATOM 803 C CA . SER A 1 101 ? 6.656 8.106 4.124 1.00 91.50 101 SER A CA 1
ATOM 804 C C . SER A 1 101 ? 7.346 8.974 5.178 1.00 91.50 101 SER A C 1
ATOM 806 O O . SER A 1 101 ? 8.006 8.443 6.065 1.00 91.50 101 SER A O 1
ATOM 808 N N . VAL A 1 102 ? 7.124 10.292 5.160 1.00 93.25 102 VAL A N 1
ATOM 809 C CA . VAL A 1 102 ? 7.662 11.216 6.166 1.00 93.25 102 VAL A CA 1
ATOM 810 C C . VAL A 1 102 ? 7.086 10.899 7.545 1.00 93.25 102 VAL A C 1
ATOM 812 O O . VAL A 1 102 ? 7.845 10.749 8.501 1.00 93.25 102 VAL A O 1
ATOM 815 N N . PHE A 1 103 ? 5.767 10.719 7.659 1.00 92.62 103 PHE A N 1
ATOM 816 C CA . PHE A 1 103 ? 5.138 10.331 8.925 1.00 92.62 103 PHE A CA 1
ATOM 817 C C . PHE A 1 103 ? 5.627 8.976 9.425 1.00 92.62 103 PHE A C 1
ATOM 819 O O . PHE A 1 103 ? 5.849 8.813 10.623 1.00 92.62 103 PHE A O 1
ATOM 826 N N . PHE A 1 104 ? 5.843 8.023 8.523 1.00 91.69 104 PHE A N 1
ATOM 827 C CA . PHE A 1 104 ? 6.348 6.705 8.875 1.00 91.69 104 PHE A CA 1
ATOM 828 C C . PHE A 1 104 ? 7.789 6.773 9.387 1.00 91.69 104 PHE A C 1
ATOM 830 O O . PHE A 1 104 ? 8.089 6.187 10.423 1.00 91.69 104 PHE A O 1
ATOM 837 N N . MET A 1 105 ? 8.657 7.547 8.730 1.00 90.56 105 MET A N 1
ATOM 838 C CA . MET A 1 105 ? 10.046 7.753 9.157 1.00 90.56 105 MET A CA 1
ATOM 839 C C . MET A 1 105 ? 10.134 8.477 10.507 1.00 90.56 105 MET A C 1
ATOM 841 O O . MET A 1 105 ? 10.909 8.074 11.377 1.00 90.56 105 MET A O 1
ATOM 845 N N . ILE A 1 106 ? 9.305 9.506 10.722 1.00 91.06 106 ILE A N 1
ATOM 846 C CA . ILE A 1 106 ? 9.190 10.184 12.024 1.00 91.06 106 ILE A CA 1
ATOM 847 C C . ILE A 1 106 ? 8.701 9.198 13.089 1.00 91.06 106 ILE A C 1
ATOM 849 O O . ILE A 1 106 ? 9.266 9.145 14.181 1.00 91.06 106 ILE A O 1
ATOM 853 N N . GLY A 1 107 ? 7.696 8.381 12.758 1.00 87.94 107 GLY A N 1
ATOM 854 C CA . GLY A 1 107 ? 7.188 7.328 13.629 1.00 87.94 107 GLY A CA 1
ATOM 855 C C . GLY A 1 107 ? 8.299 6.370 14.042 1.00 87.94 107 GLY A C 1
ATOM 856 O O . GLY A 1 107 ? 8.575 6.243 15.228 1.00 87.94 107 GLY A O 1
ATOM 857 N N . LEU A 1 108 ? 9.013 5.787 13.077 1.00 88.06 108 LEU A N 1
ATOM 858 C CA . LEU A 1 108 ? 10.142 4.891 13.337 1.00 88.06 108 LEU A CA 1
ATOM 859 C C . LEU A 1 108 ? 11.251 5.530 14.185 1.00 88.06 108 LEU A C 1
ATOM 861 O O . LEU A 1 108 ? 11.859 4.830 14.992 1.00 88.06 108 LEU A O 1
ATOM 865 N N . THR A 1 109 ? 11.498 6.836 14.038 1.00 87.12 109 THR A N 1
ATOM 866 C CA . THR A 1 109 ? 12.507 7.557 14.837 1.00 87.12 109 THR A CA 1
ATOM 867 C C . THR A 1 109 ? 12.134 7.608 16.320 1.00 87.12 109 THR A C 1
ATOM 869 O O . THR A 1 109 ? 13.012 7.511 17.174 1.00 87.12 109 THR A O 1
ATOM 872 N N . PHE A 1 110 ? 10.843 7.744 16.642 1.00 82.75 110 PHE A N 1
ATOM 873 C CA . PHE A 1 110 ? 10.376 7.834 18.027 1.00 82.75 110 PHE A CA 1
ATOM 874 C C . PHE A 1 110 ? 10.198 6.471 18.710 1.00 82.75 110 PHE A C 1
ATOM 876 O O . PHE A 1 110 ? 10.325 6.433 19.930 1.00 82.75 110 PHE A O 1
ATOM 883 N N . LEU A 1 111 ? 9.896 5.395 17.959 1.00 87.38 111 LEU A N 1
ATOM 884 C CA . LEU A 1 111 ? 9.910 3.962 18.332 1.00 87.38 111 LEU A CA 1
ATOM 885 C C . LEU A 1 111 ? 9.284 3.138 17.174 1.00 87.38 111 LEU A C 1
ATOM 887 O O . LEU A 1 111 ? 8.551 3.666 16.345 1.00 87.38 111 LEU A O 1
ATOM 891 N N . VAL A 1 112 ? 9.463 1.813 17.129 1.00 85.31 112 VAL A N 1
ATOM 892 C CA . VAL A 1 112 ? 8.788 0.955 16.122 1.00 85.31 112 VAL A CA 1
ATOM 893 C C . VAL A 1 112 ? 7.252 1.053 16.199 1.00 85.31 112 VAL A C 1
ATOM 895 O O . VAL A 1 112 ? 6.575 1.044 15.173 1.00 85.31 112 VAL A O 1
ATOM 898 N N . ILE A 1 113 ? 6.695 1.196 17.408 1.00 87.44 113 ILE A N 1
ATOM 899 C CA . ILE A 1 113 ? 5.242 1.248 17.659 1.00 87.44 113 ILE A CA 1
ATOM 900 C C . ILE A 1 113 ? 4.548 2.395 16.891 1.00 87.44 113 ILE A C 1
ATOM 902 O O . ILE A 1 113 ? 3.607 2.110 16.150 1.00 87.44 113 ILE A O 1
ATOM 906 N N . PRO A 1 114 ? 4.974 3.671 16.998 1.00 87.44 114 PRO A N 1
ATOM 907 C CA . PRO A 1 114 ? 4.373 4.758 16.228 1.00 87.44 114 PRO A CA 1
ATOM 908 C C . PRO A 1 114 ? 4.500 4.570 14.710 1.00 87.44 114 PRO A C 1
ATOM 910 O O . PRO A 1 114 ? 3.583 4.948 13.986 1.00 87.44 114 PRO A O 1
ATOM 913 N N . GLY A 1 115 ? 5.557 3.915 14.217 1.00 88.19 115 GLY A N 1
ATOM 914 C CA . GLY A 1 115 ? 5.642 3.510 12.808 1.00 88.19 115 GLY A CA 1
ATOM 915 C C . GLY A 1 115 ? 4.500 2.570 12.390 1.00 88.19 115 GLY A C 1
ATOM 916 O O . GLY A 1 115 ? 3.853 2.797 11.368 1.00 88.19 115 GLY A O 1
ATOM 917 N N . LEU A 1 116 ? 4.185 1.560 13.208 1.00 90.06 116 LEU A N 1
ATOM 918 C CA . LEU A 1 116 ? 3.068 0.639 12.945 1.00 90.06 116 LEU A CA 1
ATOM 919 C C . LEU A 1 116 ? 1.704 1.340 12.982 1.00 90.06 116 LEU A C 1
ATOM 921 O O . LEU A 1 116 ? 0.832 1.029 12.172 1.00 90.06 116 LEU A O 1
ATOM 925 N N . VAL A 1 117 ? 1.528 2.314 13.878 1.00 91.62 117 VAL A N 1
ATOM 926 C CA . VAL A 1 117 ? 0.304 3.130 13.946 1.00 91.62 117 VAL A CA 1
ATOM 927 C C . VAL A 1 117 ? 0.106 3.939 12.662 1.00 91.62 117 VAL A C 1
ATOM 929 O O . VAL A 1 117 ? -1.007 4.008 12.148 1.00 91.62 117 VAL A O 1
ATOM 932 N N . VAL A 1 118 ? 1.177 4.505 12.099 1.00 92.62 118 VAL A N 1
ATOM 933 C CA . VAL A 1 118 ? 1.115 5.237 10.823 1.00 92.62 118 VAL A CA 1
ATOM 934 C C . VAL A 1 118 ? 0.698 4.314 9.673 1.00 92.62 118 VAL A C 1
ATOM 936 O O . VAL A 1 118 ? -0.152 4.698 8.869 1.00 92.62 118 VAL A O 1
ATOM 939 N N . LEU A 1 119 ? 1.231 3.087 9.611 1.00 90.81 119 LEU A N 1
ATOM 940 C CA . LEU A 1 119 ? 0.801 2.096 8.615 1.00 90.81 119 LEU A CA 1
ATOM 941 C C . LEU A 1 119 ? -0.685 1.758 8.773 1.00 90.81 119 LEU A C 1
ATOM 943 O O . LEU A 1 119 ? -1.426 1.769 7.791 1.00 90.81 119 LEU A O 1
ATOM 947 N N . ALA A 1 120 ? -1.131 1.541 10.013 1.00 92.06 120 ALA A N 1
ATOM 948 C CA . ALA A 1 120 ? -2.528 1.261 10.318 1.00 92.06 120 ALA A CA 1
ATOM 949 C C . ALA A 1 120 ? -3.448 2.412 9.878 1.00 92.06 120 ALA A C 1
ATOM 951 O O . ALA A 1 120 ? -4.512 2.158 9.310 1.00 92.06 120 ALA A O 1
ATOM 952 N N . TRP A 1 121 ? -3.024 3.664 10.089 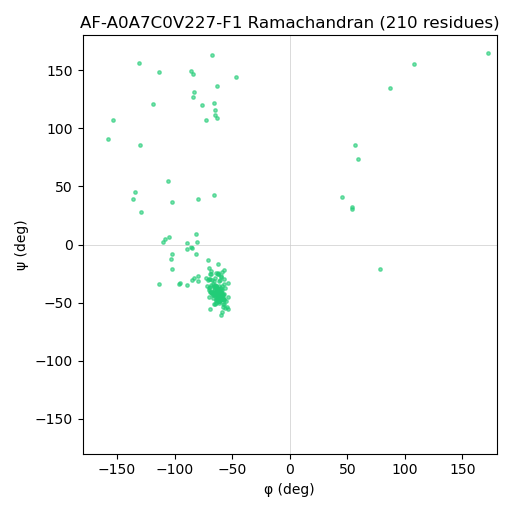1.00 91.06 121 TRP A N 1
ATOM 953 C CA . TRP A 1 121 ? -3.779 4.856 9.707 1.00 91.06 121 TRP A CA 1
ATOM 954 C C . TRP A 1 121 ? -3.894 5.071 8.205 1.00 91.06 121 TRP A C 1
ATOM 956 O O . TRP A 1 121 ? -4.961 5.474 7.748 1.00 91.06 121 TRP A O 1
ATOM 966 N N . TYR A 1 122 ? -2.831 4.836 7.437 1.00 93.06 122 TYR A N 1
ATOM 967 C CA . TYR A 1 122 ? -2.773 5.286 6.043 1.00 93.06 122 TYR A CA 1
ATOM 968 C C . TYR A 1 122 ? -2.841 4.174 4.993 1.00 93.06 122 TYR A C 1
ATOM 970 O O . TYR A 1 122 ? -2.827 4.484 3.801 1.00 93.06 122 TYR A O 1
ATOM 978 N N . GLN A 1 123 ? -2.982 2.908 5.387 1.00 91.94 123 GLN A N 1
ATOM 979 C CA . GLN A 1 123 ? -3.091 1.781 4.449 1.00 91.94 123 GLN A CA 1
ATOM 980 C C . GLN A 1 123 ? -4.243 1.901 3.432 1.00 91.94 123 GLN A C 1
ATOM 982 O O . GLN A 1 123 ? -4.109 1.422 2.308 1.00 91.94 123 GLN A O 1
ATOM 987 N N . PHE A 1 124 ? -5.350 2.574 3.776 1.00 92.62 124 PHE A N 1
ATOM 988 C CA . PHE A 1 124 ? -6.499 2.745 2.875 1.00 92.62 124 PHE A CA 1
ATOM 989 C C . PHE A 1 124 ? -6.402 3.986 1.982 1.00 92.62 124 PHE A C 1
ATOM 991 O O . PHE A 1 124 ? -7.257 4.183 1.121 1.00 92.62 124 PHE A O 1
ATOM 998 N N . THR A 1 125 ? -5.373 4.823 2.148 1.00 93.31 125 THR A N 1
ATOM 999 C CA . THR A 1 125 ? -5.260 6.114 1.448 1.00 93.31 125 THR A CA 1
ATOM 1000 C C . THR A 1 125 ? -5.340 5.948 -0.069 1.00 93.31 125 THR A C 1
ATOM 1002 O O . THR A 1 125 ? -6.137 6.616 -0.720 1.00 93.31 125 THR A O 1
ATOM 1005 N N . PHE A 1 126 ? -4.573 5.018 -0.646 1.00 93.19 126 PHE A N 1
ATOM 1006 C CA . PHE A 1 126 ? -4.565 4.798 -2.097 1.00 93.19 126 PHE A CA 1
ATOM 1007 C C . PHE A 1 126 ? -5.901 4.249 -2.620 1.00 93.19 126 PHE A C 1
ATOM 1009 O O . PHE A 1 126 ? -6.330 4.628 -3.708 1.00 93.19 126 PHE A O 1
ATOM 1016 N N . ALA A 1 127 ? -6.589 3.420 -1.829 1.00 91.31 127 ALA A N 1
ATOM 1017 C CA . ALA A 1 127 ? -7.933 2.947 -2.148 1.00 91.31 127 ALA A CA 1
ATOM 1018 C C . ALA A 1 127 ? -8.960 4.096 -2.137 1.00 91.31 127 ALA A C 1
ATOM 1020 O O . ALA A 1 127 ? -9.804 4.164 -3.026 1.00 91.31 127 ALA A O 1
ATOM 1021 N N . PHE A 1 128 ? -8.857 5.036 -1.190 1.00 91.56 128 PHE A N 1
ATOM 1022 C CA . PHE A 1 128 ? -9.698 6.238 -1.152 1.00 91.56 128 PHE A CA 1
ATOM 1023 C C . PHE A 1 128 ? -9.446 7.190 -2.326 1.00 91.56 128 PHE A C 1
ATOM 1025 O O . PHE A 1 128 ? -10.412 7.685 -2.906 1.00 91.56 128 PHE A O 1
ATOM 1032 N N . ILE A 1 129 ? -8.180 7.415 -2.701 1.00 91.75 129 ILE A N 1
ATOM 1033 C CA . ILE A 1 129 ? -7.820 8.220 -3.884 1.00 91.75 129 ILE A CA 1
ATOM 1034 C C . ILE A 1 129 ? -8.464 7.628 -5.140 1.00 91.75 129 ILE A C 1
ATOM 1036 O O . ILE A 1 129 ? -9.011 8.358 -5.960 1.00 91.75 129 ILE A O 1
ATOM 1040 N N . LEU A 1 130 ? -8.420 6.303 -5.282 1.00 92.38 130 LEU A N 1
ATOM 1041 C CA . LEU A 1 130 ? -8.996 5.617 -6.430 1.00 92.38 130 LEU A CA 1
ATOM 1042 C C . LEU A 1 130 ? -10.529 5.673 -6.441 1.00 92.38 130 LEU A C 1
ATOM 1044 O O . LEU A 1 130 ? -11.133 6.070 -7.431 1.00 92.38 130 LEU A O 1
ATOM 1048 N N . GLU A 1 131 ? -11.157 5.224 -5.355 1.00 90.44 131 GLU A N 1
ATOM 1049 C CA . GLU A 1 131 ? -12.582 4.884 -5.349 1.00 90.44 131 GLU A CA 1
ATOM 1050 C C . GLU A 1 131 ? -13.492 6.087 -5.100 1.00 90.44 131 GLU A C 1
ATOM 1052 O O . GLU A 1 131 ? -14.636 6.119 -5.556 1.00 90.44 131 GLU A O 1
ATOM 1057 N N . LYS A 1 132 ? -13.0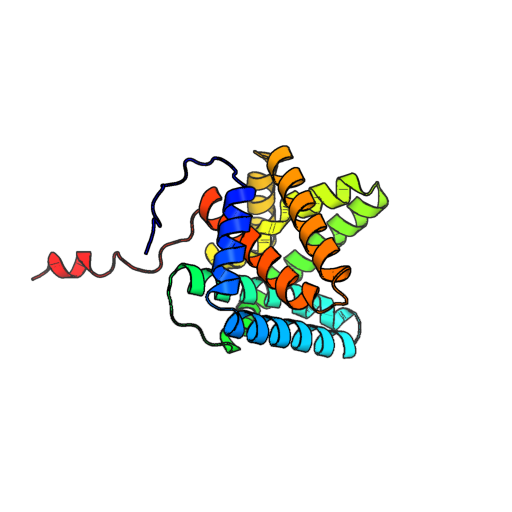06 7.067 -4.338 1.00 86.44 132 LYS A N 1
ATOM 1058 C CA . LYS A 1 132 ? -13.769 8.262 -3.961 1.00 86.44 132 LYS A CA 1
ATOM 1059 C C . LYS A 1 132 ? -13.270 9.521 -4.669 1.00 86.44 132 LYS A C 1
ATOM 1061 O O . LYS A 1 132 ? -13.774 10.598 -4.377 1.00 86.44 132 LYS A O 1
ATOM 1066 N N . ASP A 1 133 ? -12.308 9.370 -5.580 1.00 88.06 133 ASP A N 1
ATOM 1067 C CA . ASP A 1 133 ? -11.644 10.457 -6.301 1.00 88.06 133 ASP A CA 1
ATOM 1068 C C . ASP A 1 133 ? -11.223 11.628 -5.391 1.00 88.06 133 ASP A C 1
ATOM 1070 O O . ASP A 1 133 ? -11.423 12.805 -5.694 1.00 88.06 133 ASP A O 1
ATOM 1074 N N . LEU A 1 134 ? -10.702 11.283 -4.209 1.00 89.19 134 LEU A N 1
ATOM 1075 C CA . LEU A 1 134 ? -10.296 12.258 -3.204 1.00 89.19 134 LEU A CA 1
ATOM 1076 C C . LEU A 1 134 ? -8.888 12.778 -3.487 1.00 89.19 134 LEU A C 1
ATOM 1078 O O . LEU A 1 134 ? -8.002 12.037 -3.919 1.00 89.19 134 LEU A O 1
ATOM 1082 N N . ASP A 1 135 ? -8.666 14.047 -3.150 1.00 92.19 135 ASP A N 1
ATOM 1083 C CA . ASP A 1 135 ? -7.325 14.622 -3.126 1.00 92.19 135 ASP A CA 1
ATOM 1084 C C . ASP A 1 135 ? -6.468 14.000 -2.004 1.00 92.19 135 ASP A C 1
ATOM 1086 O O . ASP A 1 135 ? -6.995 13.391 -1.066 1.00 92.19 135 ASP A O 1
ATOM 1090 N N . PHE A 1 136 ? -5.141 14.160 -2.071 1.00 91.69 136 PHE A N 1
ATOM 1091 C CA . PHE A 1 136 ? -4.194 13.459 -1.191 1.00 91.69 136 PHE A CA 1
ATOM 1092 C C . PHE A 1 136 ? -4.512 13.642 0.299 1.00 91.69 136 PHE A C 1
ATOM 1094 O O . PHE A 1 136 ? -4.525 12.668 1.051 1.00 91.69 136 PHE A O 1
ATOM 1101 N N . TRP A 1 137 ? -4.806 14.874 0.727 1.00 94.00 137 TRP A N 1
ATOM 1102 C CA . TRP A 1 137 ? -5.064 15.174 2.134 1.00 94.00 137 TRP A CA 1
ATOM 1103 C C . TRP A 1 137 ? -6.394 14.588 2.606 1.00 94.00 137 TRP A C 1
ATOM 1105 O O . TRP A 1 137 ? -6.456 13.942 3.650 1.00 94.00 137 TRP A O 1
ATOM 1115 N N . GLN A 1 138 ? -7.447 14.753 1.802 1.00 93.62 138 GLN A N 1
ATOM 1116 C CA . GLN A 1 138 ? -8.781 14.241 2.118 1.00 93.62 138 GLN A CA 1
ATOM 1117 C C . GLN A 1 138 ? -8.778 12.710 2.192 1.00 93.62 138 GLN A C 1
ATOM 1119 O O . GLN A 1 138 ? -9.386 12.134 3.092 1.00 93.62 138 GLN A O 1
ATOM 1124 N N . ALA A 1 139 ? -8.044 12.045 1.295 1.00 92.69 139 ALA A N 1
ATOM 1125 C CA . ALA A 1 139 ? -7.874 10.598 1.324 1.00 92.69 139 ALA A CA 1
ATOM 1126 C C . ALA A 1 139 ? -7.116 10.123 2.575 1.00 92.69 139 ALA A C 1
ATOM 1128 O O . ALA A 1 139 ? -7.509 9.134 3.198 1.00 92.69 139 ALA A O 1
ATOM 1129 N N . MET A 1 140 ? -6.053 10.834 2.969 1.00 93.38 140 MET A N 1
ATOM 1130 C CA . MET A 1 140 ? -5.297 10.530 4.188 1.00 93.38 140 MET A CA 1
ATOM 1131 C C . MET A 1 140 ? -6.146 10.727 5.447 1.00 93.38 140 MET A C 1
ATOM 1133 O O . MET A 1 140 ? -6.109 9.891 6.349 1.00 93.38 140 MET A O 1
ATOM 1137 N N . GLU A 1 141 ? -6.930 11.803 5.511 1.00 93.69 141 GLU A N 1
ATOM 1138 C CA . GLU A 1 141 ? -7.816 12.090 6.638 1.00 93.69 141 GLU A CA 1
ATOM 1139 C C . GLU A 1 141 ? -8.958 11.071 6.736 1.00 93.69 141 GLU A C 1
ATOM 1141 O O . GLU A 1 141 ? -9.224 10.557 7.823 1.00 93.69 141 GLU A O 1
ATOM 1146 N N . ALA A 1 142 ? -9.564 10.693 5.606 1.00 91.69 142 ALA A N 1
ATOM 1147 C CA . ALA A 1 142 ? -10.572 9.636 5.550 1.00 91.69 142 ALA A CA 1
ATOM 1148 C C . ALA A 1 142 ? -10.010 8.286 6.028 1.00 91.69 142 ALA A C 1
ATOM 1150 O O . ALA A 1 142 ? -10.619 7.627 6.874 1.00 91.69 142 ALA A O 1
ATOM 1151 N N . SER A 1 143 ? -8.817 7.910 5.550 1.00 92.88 143 SER A N 1
ATOM 1152 C CA . SER A 1 143 ? -8.116 6.698 5.990 1.00 92.88 143 SER A CA 1
ATOM 1153 C C . SER A 1 143 ? -7.830 6.736 7.494 1.00 92.88 143 SER A C 1
ATOM 1155 O O . SER A 1 143 ? -8.135 5.781 8.212 1.00 92.88 143 SER A O 1
ATOM 1157 N N . ARG A 1 144 ? -7.318 7.864 8.001 1.00 91.94 144 ARG A N 1
ATOM 1158 C CA . ARG A 1 144 ? -6.999 8.039 9.421 1.00 91.94 144 ARG A CA 1
ATOM 1159 C C . ARG A 1 144 ? -8.241 7.987 10.302 1.00 91.94 144 ARG A C 1
ATOM 1161 O O . ARG A 1 144 ? -8.183 7.375 11.367 1.00 91.94 144 ARG A O 1
ATOM 1168 N N . LYS A 1 145 ? -9.346 8.613 9.889 1.00 92.25 145 LYS A N 1
ATOM 1169 C CA . LYS A 1 145 ? -10.608 8.600 10.637 1.00 92.25 145 LYS A CA 1
ATOM 1170 C C . LYS A 1 145 ? -11.134 7.173 10.770 1.00 92.25 145 LYS A C 1
ATOM 1172 O O . LYS A 1 145 ? -11.355 6.721 11.890 1.00 92.25 145 LYS A O 1
ATOM 1177 N N . LEU A 1 146 ? -11.204 6.445 9.653 1.00 89.38 146 LEU A N 1
ATOM 1178 C CA . LEU A 1 146 ? -11.621 5.042 9.630 1.00 89.38 146 LEU A CA 1
ATOM 1179 C C . LEU A 1 146 ? -10.743 4.171 10.539 1.00 89.38 146 LEU A C 1
ATOM 1181 O O . LEU A 1 146 ? -11.241 3.382 11.337 1.00 89.38 146 LEU A O 1
ATOM 1185 N N . ALA A 1 147 ? -9.425 4.335 10.445 1.00 89.25 147 ALA A N 1
ATOM 1186 C CA . ALA A 1 147 ? -8.489 3.545 11.229 1.00 89.25 147 ALA A CA 1
ATOM 1187 C C . ALA A 1 147 ? -8.467 3.925 12.718 1.00 89.25 147 ALA A C 1
ATOM 1189 O O . ALA A 1 147 ? -8.191 3.072 13.552 1.00 89.25 147 ALA A O 1
ATOM 1190 N N . THR A 1 148 ? -8.761 5.178 13.078 1.00 88.44 148 THR A N 1
ATOM 1191 C CA . THR A 1 148 ? -8.784 5.625 14.483 1.00 88.44 148 THR A CA 1
ATOM 1192 C C . THR A 1 148 ? -9.989 5.069 15.233 1.00 88.44 148 THR A C 1
ATOM 1194 O O . THR A 1 148 ? -9.849 4.697 16.395 1.00 88.44 148 THR A O 1
ATOM 1197 N N . GLU A 1 149 ? -11.142 4.942 14.571 1.00 87.31 149 GLU A N 1
ATOM 1198 C CA . GLU A 1 149 ? -12.334 4.315 15.160 1.00 87.31 149 GLU A CA 1
ATOM 1199 C C . GLU A 1 149 ? -12.082 2.853 15.568 1.00 87.31 149 GLU A C 1
ATOM 1201 O O . GLU A 1 149 ? -12.696 2.362 16.512 1.00 87.31 149 GLU A O 1
ATOM 1206 N N . ARG A 1 150 ? -11.150 2.165 14.890 1.00 85.50 150 ARG A N 1
ATOM 1207 C CA . ARG A 1 150 ? -10.828 0.743 15.105 1.00 85.50 150 ARG A CA 1
ATOM 1208 C C . ARG A 1 150 ? -9.323 0.486 15.177 1.00 85.50 150 ARG A C 1
ATOM 1210 O O . ARG A 1 150 ? -8.800 -0.446 14.564 1.00 85.50 150 ARG A O 1
ATOM 1217 N N . LEU A 1 151 ? -8.610 1.322 15.931 1.00 87.88 151 LEU A N 1
ATOM 1218 C CA . LEU A 1 151 ? -7.144 1.348 15.911 1.00 87.88 151 LEU A CA 1
ATOM 1219 C C . LEU A 1 151 ? -6.508 0.013 16.313 1.00 87.88 151 LEU A C 1
ATOM 1221 O O . LEU A 1 151 ? -5.583 -0.444 15.647 1.00 87.88 151 LEU A O 1
ATOM 1225 N N . PHE A 1 152 ? -7.007 -0.624 17.376 1.00 87.94 152 PHE A N 1
ATOM 1226 C CA . PHE A 1 152 ? -6.482 -1.910 17.848 1.00 87.94 152 PHE A CA 1
ATOM 1227 C C . PHE A 1 152 ? -6.639 -3.014 16.800 1.00 87.94 152 PHE A C 1
ATOM 1229 O O . PHE A 1 152 ? -5.693 -3.749 16.529 1.00 87.94 152 PHE A O 1
ATOM 1236 N N . GLU A 1 153 ? -7.806 -3.080 16.164 1.00 89.00 153 GLU A N 1
ATOM 1237 C CA . GLU A 1 153 ? -8.109 -4.042 15.105 1.00 89.00 153 GLU A CA 1
ATOM 1238 C C . GLU A 1 153 ? -7.213 -3.804 13.870 1.00 89.00 153 GLU A C 1
ATOM 1240 O O . GLU A 1 153 ? -6.652 -4.749 13.311 1.00 89.00 153 GLU A O 1
ATOM 1245 N N . MET A 1 154 ? -6.991 -2.539 13.493 1.00 90.69 154 MET A N 1
ATOM 1246 C CA . MET A 1 154 ? -6.079 -2.164 12.403 1.00 90.69 154 MET A CA 1
ATOM 1247 C C . MET A 1 154 ? -4.603 -2.429 12.728 1.00 90.69 154 MET A C 1
ATOM 1249 O O . MET A 1 154 ? -3.844 -2.827 11.847 1.00 90.69 154 MET A O 1
ATOM 1253 N N . LEU A 1 155 ? -4.187 -2.263 13.985 1.00 92.38 155 LEU A N 1
ATOM 1254 C CA . LEU A 1 155 ? -2.847 -2.632 14.450 1.00 92.38 155 LEU A CA 1
ATOM 1255 C C . LEU A 1 155 ? -2.620 -4.140 14.333 1.00 92.38 155 LEU A C 1
ATOM 1257 O O . LEU A 1 155 ? -1.598 -4.563 13.794 1.00 92.38 155 LEU A O 1
ATOM 1261 N N . THR A 1 156 ? -3.577 -4.959 14.780 1.00 92.31 156 THR A N 1
ATOM 1262 C CA . THR A 1 156 ? -3.505 -6.416 14.598 1.00 92.31 156 THR A CA 1
ATOM 1263 C C . THR A 1 156 ? -3.443 -6.781 13.117 1.00 92.31 156 THR A C 1
ATOM 1265 O O . THR A 1 156 ? -2.664 -7.653 12.737 1.00 92.31 156 THR A O 1
ATOM 1268 N N . PHE A 1 157 ? -4.197 -6.086 12.264 1.00 93.31 157 PHE A N 1
ATOM 1269 C CA . PHE A 1 157 ? -4.163 -6.300 10.819 1.00 93.31 157 PHE A CA 1
ATOM 1270 C C . PHE A 1 157 ? -2.778 -6.034 10.211 1.00 93.31 157 PHE A C 1
ATOM 1272 O O . PHE A 1 157 ? -2.259 -6.893 9.496 1.00 93.31 157 PHE A O 1
ATOM 1279 N N . VAL A 1 158 ? -2.132 -4.919 10.572 1.00 92.94 158 VAL A N 1
ATOM 1280 C CA . VAL A 1 158 ? -0.759 -4.598 10.137 1.00 92.94 158 VAL A CA 1
ATOM 1281 C C . VAL A 1 158 ? 0.251 -5.632 10.640 1.00 92.94 158 VAL A C 1
ATOM 1283 O O . VAL A 1 158 ? 1.164 -6.013 9.910 1.00 92.94 158 VAL A O 1
ATOM 1286 N N . ILE A 1 159 ? 0.084 -6.144 11.862 1.00 93.56 159 ILE A N 1
ATOM 1287 C CA . ILE A 1 159 ? 0.946 -7.212 12.389 1.00 93.56 159 ILE A CA 1
ATOM 1288 C C . ILE A 1 159 ? 0.799 -8.487 11.549 1.00 93.56 159 ILE A C 1
ATOM 1290 O O . ILE A 1 159 ? 1.805 -9.081 11.162 1.00 93.56 159 ILE A O 1
ATOM 1294 N N . VAL A 1 160 ? -0.430 -8.891 11.209 1.00 94.69 160 VAL A N 1
ATOM 1295 C CA . VAL A 1 160 ? -0.675 -10.064 10.352 1.00 94.69 160 VAL A CA 1
ATOM 1296 C C . VAL A 1 160 ? -0.065 -9.862 8.963 1.00 94.69 160 VAL A C 1
ATOM 1298 O O . VAL A 1 160 ? 0.611 -10.759 8.460 1.00 94.69 160 VAL A O 1
ATOM 1301 N N . GLN A 1 161 ? -0.228 -8.681 8.365 1.00 93.62 161 GLN A N 1
ATOM 1302 C CA . GLN A 1 161 ? 0.422 -8.324 7.100 1.00 93.62 161 GLN A CA 1
ATOM 1303 C C . GLN A 1 161 ? 1.950 -8.421 7.187 1.00 93.62 161 GLN A C 1
ATOM 1305 O O . GLN A 1 161 ? 2.583 -8.951 6.272 1.00 93.62 161 GLN A O 1
ATOM 1310 N N . GLY A 1 162 ? 2.536 -7.948 8.290 1.00 92.00 162 GLY A N 1
ATOM 1311 C CA . GLY A 1 162 ? 3.968 -8.044 8.560 1.00 92.00 162 GLY A CA 1
ATOM 1312 C C . GLY A 1 162 ? 4.449 -9.491 8.657 1.00 92.00 162 GLY A C 1
ATOM 1313 O O . GLY A 1 162 ? 5.465 -9.835 8.059 1.00 92.00 162 GLY A O 1
ATOM 1314 N N . VAL A 1 163 ? 3.696 -10.365 9.333 1.00 93.50 163 VAL A N 1
ATOM 1315 C CA . VAL A 1 163 ? 3.996 -11.806 9.411 1.00 93.50 163 VAL A CA 1
ATOM 1316 C C . VAL A 1 163 ? 3.913 -12.466 8.034 1.00 93.50 163 VAL A C 1
ATOM 1318 O O .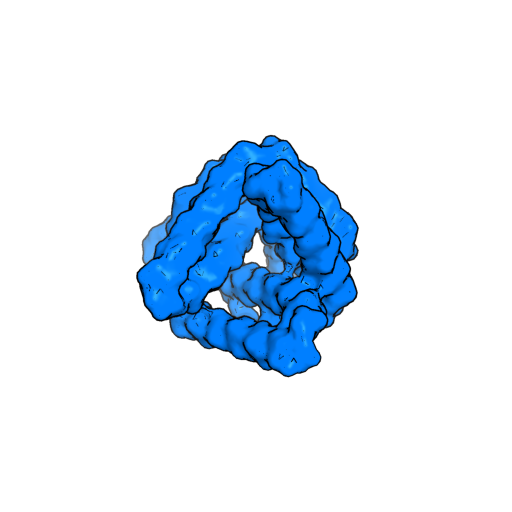 VAL A 1 163 ? 4.800 -13.237 7.675 1.00 93.50 163 VAL A O 1
ATOM 1321 N N . VAL A 1 164 ? 2.897 -12.139 7.231 1.00 92.81 164 VAL A N 1
ATOM 1322 C CA . VAL A 1 164 ? 2.760 -12.644 5.854 1.00 92.81 164 VAL A CA 1
ATOM 1323 C C . VAL A 1 164 ? 3.965 -12.245 4.998 1.00 92.81 164 VAL A C 1
ATOM 1325 O O . VAL A 1 164 ? 4.535 -13.088 4.304 1.00 92.81 164 VAL A O 1
ATOM 1328 N N . LEU A 1 165 ? 4.390 -10.981 5.071 1.00 91.38 165 LEU A N 1
ATOM 1329 C CA . LEU A 1 165 ? 5.579 -10.507 4.361 1.00 91.38 165 LEU A CA 1
ATOM 1330 C C . LEU A 1 165 ? 6.852 -11.189 4.872 1.00 91.38 165 LEU A C 1
ATOM 1332 O O . LEU A 1 165 ? 7.679 -11.597 4.060 1.00 91.38 165 LEU A O 1
ATOM 1336 N N . LEU A 1 166 ? 6.987 -11.379 6.187 1.00 91.44 166 LEU A N 1
ATOM 1337 C CA . LEU A 1 166 ? 8.124 -12.076 6.788 1.00 91.44 166 LEU A CA 1
ATOM 1338 C C . LEU A 1 166 ? 8.225 -13.524 6.287 1.00 91.44 166 LEU A C 1
ATOM 1340 O O . LEU A 1 166 ? 9.300 -13.952 5.876 1.00 91.44 166 LEU A O 1
ATOM 1344 N N . ILE A 1 167 ? 7.110 -14.260 6.242 1.00 91.75 167 ILE A N 1
ATOM 1345 C CA . ILE A 1 167 ? 7.051 -15.614 5.666 1.00 91.75 167 ILE A CA 1
ATOM 1346 C C . ILE A 1 167 ? 7.429 -15.584 4.178 1.00 91.75 167 ILE A C 1
ATOM 1348 O O . ILE A 1 167 ? 8.177 -16.445 3.705 1.00 91.75 167 ILE A O 1
ATOM 1352 N N . GLY A 1 168 ? 6.959 -14.572 3.443 1.00 87.62 168 GLY A N 1
ATOM 1353 C CA . GLY A 1 168 ? 7.308 -14.363 2.039 1.00 87.62 168 GLY A CA 1
ATOM 1354 C C . GLY A 1 168 ? 8.813 -14.184 1.819 1.00 87.62 168 GLY A C 1
ATOM 1355 O O . GLY A 1 168 ? 9.379 -14.803 0.917 1.00 87.62 168 GLY A O 1
ATOM 1356 N N . VAL A 1 169 ? 9.472 -13.393 2.671 1.00 88.56 169 VAL A N 1
ATOM 1357 C CA . VAL A 1 169 ? 10.928 -13.173 2.645 1.00 88.56 169 VAL A CA 1
ATOM 1358 C C . VAL A 1 169 ? 11.687 -14.452 3.004 1.00 88.56 169 VAL A C 1
ATOM 1360 O O . VAL A 1 169 ? 12.620 -14.825 2.293 1.00 88.56 169 VAL A O 1
ATOM 1363 N N . LEU A 1 170 ? 11.265 -15.155 4.061 1.00 89.00 170 LEU A N 1
ATOM 1364 C CA . LEU A 1 170 ? 11.885 -16.411 4.505 1.00 89.00 170 LEU A CA 1
ATOM 1365 C C . LEU A 1 170 ? 11.793 -17.525 3.450 1.00 89.00 170 LEU A C 1
ATOM 1367 O O . LEU A 1 170 ? 12.646 -18.407 3.406 1.00 89.00 170 LEU A O 1
ATOM 1371 N N . SER A 1 171 ? 10.814 -17.448 2.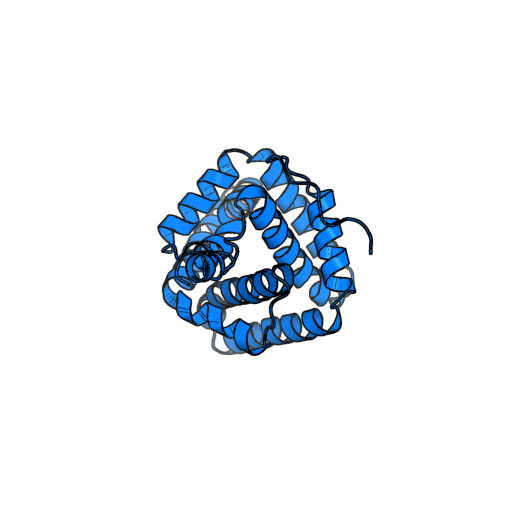548 1.00 88.19 171 SER A N 1
ATOM 1372 C CA . SER A 1 171 ? 10.630 -18.376 1.424 1.00 88.19 171 SER A CA 1
ATOM 1373 C C . SER A 1 171 ? 11.558 -18.074 0.229 1.00 88.19 171 SER A C 1
ATOM 1375 O O . SER A 1 171 ? 11.135 -18.158 -0.926 1.00 88.19 171 SER A O 1
ATOM 1377 N N . LEU A 1 172 ? 12.816 -17.691 0.494 1.00 80.00 172 LEU A N 1
ATOM 1378 C CA . LEU A 1 172 ? 13.878 -17.429 -0.497 1.00 80.00 172 LEU A CA 1
ATOM 1379 C C . LEU A 1 172 ? 13.496 -16.405 -1.588 1.00 80.00 172 LEU A C 1
ATOM 1381 O O . LEU A 1 172 ? 13.918 -16.511 -2.738 1.00 80.00 172 LEU A O 1
ATOM 1385 N N . GLY A 1 173 ? 12.669 -15.414 -1.249 1.00 71.62 173 GLY A N 1
ATOM 1386 C CA . GLY A 1 173 ? 12.252 -14.348 -2.169 1.00 71.62 173 GLY A CA 1
ATOM 1387 C C . GLY A 1 173 ? 11.164 -14.739 -3.177 1.00 71.62 173 GLY A C 1
ATOM 1388 O O . GLY A 1 173 ? 10.418 -13.867 -3.613 1.00 71.62 173 GLY A O 1
ATOM 1389 N N . VAL A 1 174 ? 10.966 -16.029 -3.477 1.00 80.31 174 VAL A N 1
ATOM 1390 C CA . VAL A 1 174 ? 9.829 -16.487 -4.305 1.00 80.31 174 VAL A CA 1
ATOM 1391 C C . VAL A 1 174 ? 8.505 -16.198 -3.598 1.00 80.31 174 VAL A C 1
ATOM 1393 O O . VAL A 1 174 ? 7.529 -15.793 -4.228 1.00 80.31 174 VAL A O 1
ATOM 1396 N N . GLY A 1 175 ? 8.490 -16.315 -2.267 1.00 83.75 175 GLY A N 1
ATOM 1397 C CA . GLY A 1 175 ? 7.321 -15.977 -1.461 1.00 83.75 175 GLY A CA 1
ATOM 1398 C C . GLY A 1 175 ? 6.914 -14.504 -1.548 1.00 83.75 175 GLY A C 1
ATOM 1399 O O . GLY A 1 175 ? 5.735 -14.206 -1.387 1.00 83.75 175 GLY A O 1
ATOM 1400 N N . ILE A 1 176 ? 7.830 -13.580 -1.868 1.00 85.06 176 ILE A N 1
ATOM 1401 C CA . ILE A 1 176 ? 7.515 -12.147 -2.011 1.00 85.06 176 ILE A CA 1
ATOM 1402 C C . ILE A 1 176 ? 6.576 -11.901 -3.197 1.00 85.06 176 ILE A C 1
ATOM 1404 O O . ILE A 1 176 ? 5.675 -11.068 -3.092 1.00 85.06 176 ILE A O 1
ATOM 1408 N N . LEU A 1 177 ? 6.722 -12.665 -4.288 1.00 88.31 177 LEU A N 1
ATOM 1409 C CA . LEU A 1 177 ? 5.851 -12.544 -5.463 1.00 88.31 177 LEU A CA 1
ATOM 1410 C C . LEU A 1 177 ? 4.386 -12.860 -5.145 1.00 88.31 177 LEU A C 1
ATOM 1412 O O . LEU A 1 177 ? 3.496 -12.352 -5.814 1.00 88.31 177 LEU A O 1
ATOM 1416 N N . VAL A 1 178 ? 4.133 -13.668 -4.115 1.00 90.62 178 VAL A N 1
ATOM 1417 C CA . VAL A 1 178 ? 2.783 -13.981 -3.629 1.00 90.62 178 VAL A CA 1
ATOM 1418 C C . VAL A 1 178 ? 2.399 -13.088 -2.447 1.00 90.62 178 VAL A C 1
ATOM 1420 O O . VAL A 1 178 ? 1.247 -12.684 -2.324 1.00 90.62 178 VAL A O 1
ATOM 1423 N N . ALA A 1 179 ? 3.351 -12.719 -1.589 1.00 92.19 179 ALA A N 1
ATOM 1424 C CA . ALA A 1 179 ? 3.083 -11.917 -0.401 1.00 92.19 179 ALA A CA 1
ATOM 1425 C C . ALA A 1 179 ? 2.680 -10.471 -0.733 1.00 92.19 179 ALA A C 1
ATOM 1427 O O . ALA A 1 179 ? 1.805 -9.929 -0.060 1.00 92.19 179 ALA A O 1
ATOM 1428 N N . ILE A 1 180 ? 3.263 -9.862 -1.776 1.00 91.62 180 ILE A N 1
ATOM 1429 C CA . ILE A 1 180 ? 2.878 -8.522 -2.254 1.00 91.62 180 ILE A CA 1
ATOM 1430 C C . ILE A 1 180 ? 1.397 -8.486 -2.672 1.00 91.62 180 ILE A C 1
ATOM 1432 O O . ILE A 1 180 ? 0.636 -7.741 -2.047 1.00 91.62 180 ILE A O 1
ATOM 1436 N N . PRO A 1 181 ? 0.941 -9.277 -3.669 1.00 92.81 181 PRO A N 1
ATOM 1437 C CA . PRO A 1 181 ? -0.459 -9.262 -4.083 1.00 92.81 181 PRO A CA 1
ATOM 1438 C C . PRO A 1 181 ? -1.395 -9.676 -2.948 1.00 92.81 181 PRO A C 1
ATOM 1440 O O . PRO A 1 181 ? -2.501 -9.150 -2.862 1.00 92.81 181 PRO A O 1
ATOM 1443 N N . LEU A 1 182 ? -0.948 -10.560 -2.048 1.00 94.31 182 LEU A N 1
ATOM 1444 C CA . LEU A 1 182 ? -1.719 -10.977 -0.878 1.00 94.31 182 LEU A CA 1
ATOM 1445 C C . LEU A 1 182 ? -1.971 -9.812 0.078 1.00 94.31 182 LEU A C 1
ATOM 1447 O O . LEU A 1 182 ? -3.099 -9.640 0.528 1.00 94.31 182 LEU A O 1
ATOM 1451 N N . ASN A 1 183 ? -0.965 -8.975 0.333 1.00 94.69 183 ASN A N 1
ATOM 1452 C CA . ASN A 1 183 ? -1.119 -7.794 1.179 1.00 94.69 183 ASN A CA 1
ATOM 1453 C C . ASN A 1 183 ? -2.090 -6.777 0.566 1.00 94.69 183 ASN A C 1
ATOM 1455 O O . ASN A 1 183 ? -3.025 -6.336 1.234 1.00 94.69 183 ASN A O 1
ATOM 1459 N N . PHE A 1 184 ? -1.920 -6.459 -0.721 1.00 95.00 184 PHE A N 1
ATOM 1460 C CA . PHE A 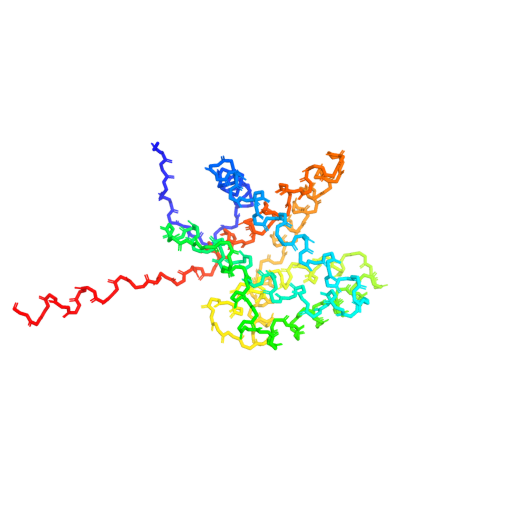1 184 ? -2.830 -5.555 -1.428 1.00 95.00 184 PHE A CA 1
ATOM 1461 C C . PHE A 1 184 ? -4.262 -6.102 -1.462 1.00 95.00 184 PHE A C 1
ATOM 1463 O O . PHE A 1 184 ? -5.205 -5.357 -1.199 1.00 95.00 184 PHE A O 1
ATOM 1470 N N . ALA A 1 185 ? -4.438 -7.400 -1.723 1.00 95.00 185 ALA A N 1
ATOM 1471 C CA . ALA A 1 185 ? -5.746 -8.050 -1.706 1.00 95.00 185 ALA A CA 1
ATOM 1472 C C . ALA A 1 185 ? -6.385 -7.998 -0.312 1.00 95.00 185 ALA A C 1
ATOM 1474 O O . ALA A 1 185 ? -7.562 -7.663 -0.204 1.00 95.00 185 ALA A O 1
ATOM 1475 N N . MET A 1 186 ? -5.613 -8.227 0.756 1.00 94.75 186 MET A N 1
ATOM 1476 C CA . MET A 1 186 ? -6.111 -8.108 2.129 1.00 94.75 186 MET A CA 1
ATOM 1477 C C . MET A 1 186 ? -6.631 -6.699 2.411 1.00 94.75 186 MET A C 1
ATOM 1479 O O . MET A 1 186 ? -7.733 -6.558 2.938 1.00 94.75 186 MET A O 1
ATOM 1483 N N . VAL A 1 187 ? -5.874 -5.660 2.038 1.00 94.38 187 VAL A N 1
ATOM 1484 C CA . VAL A 1 187 ? -6.320 -4.264 2.184 1.00 94.38 187 VAL A CA 1
ATOM 1485 C C . VAL A 1 187 ? -7.558 -3.999 1.328 1.00 94.38 187 VAL A C 1
ATOM 1487 O O . VAL A 1 187 ? -8.476 -3.321 1.776 1.00 94.38 187 VAL A O 1
ATOM 1490 N N . ALA A 1 188 ? -7.626 -4.560 0.121 1.00 93.75 188 ALA A N 1
ATOM 1491 C CA . ALA A 1 188 ? -8.753 -4.385 -0.785 1.00 93.75 188 ALA A CA 1
ATOM 1492 C C . ALA A 1 188 ? -10.052 -5.021 -0.250 1.00 93.75 188 ALA A C 1
ATOM 1494 O O . ALA A 1 188 ? -11.110 -4.393 -0.311 1.00 93.75 188 ALA A O 1
ATOM 1495 N N . PHE A 1 189 ? -9.979 -6.225 0.326 1.00 92.44 189 PHE A N 1
ATOM 1496 C CA . PHE A 1 189 ? -11.114 -6.868 0.997 1.00 92.44 189 PHE A CA 1
ATOM 1497 C C . PHE A 1 189 ? -11.510 -6.138 2.284 1.00 92.44 189 PHE A C 1
ATOM 1499 O O . PHE A 1 189 ? -12.699 -5.930 2.515 1.00 92.44 189 PHE A O 1
ATOM 1506 N N . ALA A 1 190 ? -10.536 -5.678 3.075 1.00 92.19 190 ALA A N 1
ATOM 1507 C CA . ALA A 1 190 ? -10.801 -4.849 4.247 1.00 92.19 190 ALA A CA 1
ATOM 1508 C C . ALA A 1 190 ? -11.501 -3.536 3.862 1.00 92.19 190 ALA A C 1
ATOM 1510 O O . ALA A 1 190 ? -12.489 -3.156 4.481 1.00 92.19 190 ALA A O 1
ATOM 1511 N N . TYR A 1 191 ? -11.050 -2.878 2.791 1.00 91.06 191 TYR A N 1
ATOM 1512 C CA . TYR A 1 191 ? -11.680 -1.670 2.263 1.00 91.06 191 TYR A CA 1
ATOM 1513 C C . TYR A 1 191 ? -13.115 -1.936 1.789 1.00 91.06 191 TYR A C 1
ATOM 1515 O O . TYR A 1 191 ? -14.024 -1.171 2.108 1.00 91.06 191 TYR A O 1
ATOM 1523 N N . ARG A 1 192 ? -13.347 -3.046 1.075 1.00 90.12 192 ARG A N 1
ATOM 1524 C CA . ARG A 1 192 ? -14.692 -3.453 0.645 1.00 90.12 192 ARG A CA 1
ATOM 1525 C C . ARG A 1 192 ? -15.638 -3.629 1.832 1.00 90.12 192 ARG A C 1
ATOM 1527 O O . ARG A 1 192 ? -16.761 -3.148 1.756 1.00 90.12 192 ARG A O 1
ATOM 1534 N N . ASP A 1 193 ? -15.196 -4.302 2.888 1.00 88.19 193 ASP A N 1
ATOM 1535 C CA . ASP A 1 193 ? -16.060 -4.640 4.024 1.00 88.19 193 ASP A CA 1
ATOM 1536 C C . ASP A 1 193 ? -16.262 -3.448 4.982 1.00 88.19 193 ASP A C 1
ATOM 1538 O O . ASP A 1 193 ? -17.326 -3.322 5.583 1.00 88.19 193 ASP A O 1
ATOM 1542 N N . LEU A 1 194 ? -15.269 -2.557 5.109 1.00 86.69 194 LEU A N 1
ATOM 1543 C CA . LEU A 1 194 ? -15.318 -1.396 6.011 1.00 86.69 194 LEU A CA 1
ATOM 1544 C C . LEU A 1 194 ? -15.920 -0.134 5.382 1.00 86.69 194 LEU A C 1
ATOM 1546 O O . LEU A 1 194 ? -16.554 0.651 6.081 1.00 86.69 194 LEU A O 1
ATOM 1550 N N . VAL A 1 195 ? -15.688 0.092 4.087 1.00 86.81 195 VAL A N 1
ATOM 1551 C CA . VAL A 1 195 ? -16.094 1.322 3.380 1.00 86.81 195 VAL A CA 1
ATOM 1552 C C . VAL A 1 195 ? -17.170 1.046 2.333 1.00 86.81 195 VAL A C 1
ATOM 1554 O O . VAL A 1 195 ? -18.041 1.884 2.105 1.00 86.81 195 VAL A O 1
ATOM 1557 N N . GLY A 1 196 ? -17.122 -0.124 1.697 1.00 81.50 196 GLY A N 1
ATOM 1558 C CA . GLY A 1 196 ? -17.929 -0.443 0.526 1.00 81.50 196 GLY A CA 1
ATOM 1559 C C . GLY A 1 196 ? -17.253 -0.002 -0.772 1.00 81.50 196 GLY A C 1
ATOM 1560 O O . GLY A 1 196 ? -16.751 1.114 -0.900 1.00 81.50 196 GLY A O 1
ATOM 1561 N N . LEU A 1 197 ? -17.262 -0.890 -1.767 1.00 77.94 197 LEU A N 1
ATOM 1562 C CA . LEU A 1 197 ? -16.890 -0.550 -3.142 1.00 77.94 197 LEU A CA 1
ATOM 1563 C C . LEU A 1 197 ? -18.118 0.053 -3.831 1.00 77.94 197 LEU A C 1
ATOM 1565 O O . LEU A 1 197 ? -19.195 -0.544 -3.765 1.00 77.94 197 LEU A O 1
ATOM 1569 N N . ASN A 1 198 ? -17.983 1.197 -4.508 1.00 66.25 198 ASN A N 1
ATOM 1570 C CA . ASN A 1 198 ? -19.083 1.726 -5.305 1.00 66.25 198 ASN A CA 1
ATOM 1571 C C . ASN A 1 198 ? -19.333 0.721 -6.438 1.00 66.25 198 ASN A C 1
ATOM 1573 O O . ASN A 1 198 ? -18.461 0.465 -7.271 1.00 66.25 198 ASN A O 1
ATOM 1577 N N . GLN A 1 199 ? -20.509 0.096 -6.462 1.00 47.31 199 GLN A N 1
ATOM 1578 C CA . GLN A 1 199 ? -20.873 -0.778 -7.568 1.00 47.31 199 GLN A CA 1
ATOM 1579 C C . GLN A 1 199 ? -20.967 0.087 -8.825 1.00 47.31 199 GLN A C 1
ATOM 1581 O O . GLN A 1 199 ? -21.836 0.951 -8.933 1.00 47.31 199 GLN A O 1
ATOM 1586 N N . ALA A 1 200 ? -20.041 -0.100 -9.763 1.00 44.09 200 ALA A N 1
ATOM 1587 C CA . ALA A 1 200 ? -20.147 0.539 -11.060 1.00 44.09 200 ALA A CA 1
ATOM 1588 C C . ALA A 1 200 ? -21.416 0.013 -11.758 1.00 44.09 200 ALA A C 1
ATOM 1590 O O . ALA A 1 200 ? -21.463 -1.139 -12.185 1.00 44.09 200 ALA A O 1
ATOM 1591 N N . SER A 1 201 ? -22.425 0.887 -11.856 1.00 42.62 201 SER A N 1
ATOM 1592 C CA . SER A 1 201 ? -23.520 0.877 -12.839 1.00 42.62 201 SER A CA 1
ATOM 1593 C C . SER A 1 201 ? -24.445 -0.353 -12.893 1.00 42.62 201 SER A C 1
ATOM 1595 O O . SER A 1 201 ? -24.442 -1.081 -13.880 1.00 42.62 201 SER A O 1
ATOM 1597 N N . SER A 1 202 ? -25.337 -0.517 -11.908 1.00 38.09 202 SER A N 1
ATOM 1598 C CA . SER A 1 202 ? -26.607 -1.258 -12.089 1.00 38.09 202 SER A CA 1
ATOM 1599 C C . SER A 1 202 ? -27.845 -0.352 -12.227 1.00 38.09 202 SER A C 1
ATOM 1601 O O . SER A 1 202 ? -28.875 -0.808 -12.715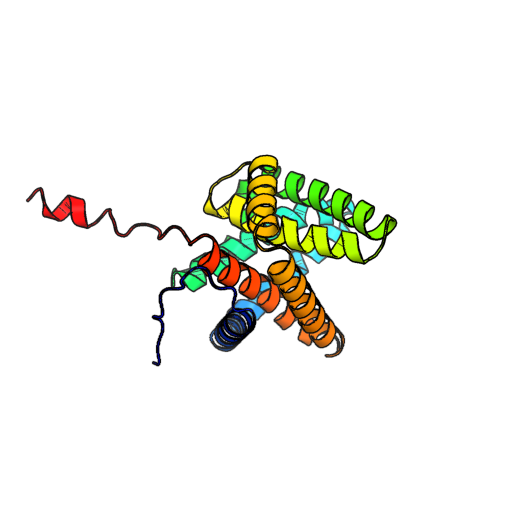 1.00 38.09 202 SER A O 1
ATOM 1603 N N . ASN A 1 203 ? -27.750 0.950 -11.924 1.00 41.19 203 ASN A N 1
ATOM 1604 C CA . ASN A 1 203 ? -28.908 1.861 -11.974 1.00 41.19 203 ASN A CA 1
ATOM 1605 C C . ASN A 1 203 ? -29.209 2.480 -13.351 1.00 41.19 203 ASN A C 1
ATOM 1607 O O . ASN A 1 203 ? -30.201 3.185 -13.485 1.00 41.19 203 ASN A O 1
ATOM 1611 N N . SER A 1 204 ? -28.417 2.225 -14.396 1.00 43.38 204 SER A N 1
ATOM 1612 C CA . SER A 1 204 ? -28.732 2.713 -15.753 1.00 43.38 204 SER A CA 1
ATOM 1613 C C . SER A 1 204 ? -29.680 1.798 -16.540 1.00 43.38 204 SER A C 1
ATOM 1615 O O . SER A 1 204 ? -30.057 2.144 -17.656 1.00 43.38 204 SER A O 1
ATOM 1617 N N . THR A 1 205 ? -30.087 0.650 -15.981 1.00 44.44 205 THR A N 1
ATOM 1618 C CA . THR A 1 205 ? -31.028 -0.275 -16.648 1.00 44.44 205 THR A CA 1
ATOM 1619 C C . THR A 1 205 ? -32.458 -0.167 -16.104 1.00 44.44 205 THR A C 1
ATOM 1621 O O . THR A 1 205 ? -33.399 -0.482 -16.825 1.00 44.44 205 THR A O 1
ATOM 1624 N N . GLU A 1 206 ? -32.669 0.353 -14.888 1.00 46.66 206 GLU A N 1
ATOM 1625 C CA . GLU A 1 206 ? -34.030 0.561 -14.359 1.00 46.66 206 GLU A CA 1
ATOM 1626 C C . GLU A 1 206 ? -34.709 1.825 -14.904 1.00 46.66 206 GLU A C 1
ATOM 1628 O O . GLU A 1 206 ? -35.927 1.832 -15.072 1.00 46.66 206 GLU A O 1
ATOM 1633 N N . THR A 1 207 ? -33.955 2.858 -15.295 1.00 46.91 207 THR A N 1
ATOM 1634 C CA . THR A 1 207 ? -34.552 4.067 -15.892 1.00 46.91 207 THR A CA 1
ATOM 1635 C C . THR A 1 207 ? -35.140 3.807 -17.283 1.00 46.91 207 THR A C 1
ATOM 1637 O O . THR A 1 207 ? -36.087 4.473 -17.675 1.00 46.91 207 THR A O 1
ATOM 1640 N N . ASN A 1 208 ? -34.653 2.795 -18.010 1.00 47.47 208 ASN A N 1
ATOM 1641 C CA . ASN A 1 208 ? -35.116 2.495 -19.372 1.00 47.47 208 ASN A CA 1
ATOM 1642 C C . ASN A 1 208 ? -36.317 1.523 -19.422 1.00 47.47 208 ASN A C 1
ATOM 1644 O O . ASN A 1 208 ? -36.774 1.154 -20.499 1.00 47.47 208 ASN A O 1
ATOM 1648 N N . LYS A 1 209 ? -36.834 1.084 -18.262 1.00 50.00 209 LYS A N 1
ATOM 1649 C CA . LYS A 1 209 ? -38.049 0.250 -18.168 1.00 50.00 209 LYS A CA 1
ATOM 1650 C C . LYS A 1 209 ? -39.298 1.043 -17.754 1.00 50.00 209 LYS A C 1
ATOM 1652 O O . LYS A 1 209 ? -40.398 0.511 -17.825 1.00 50.00 209 LYS A O 1
ATOM 1657 N N . ASN A 1 210 ? -39.135 2.310 -17.371 1.00 50.91 210 ASN A N 1
ATOM 1658 C CA . ASN A 1 210 ? -40.239 3.196 -16.986 1.00 50.91 210 ASN A CA 1
ATOM 1659 C C . ASN A 1 210 ? -40.576 4.248 -18.063 1.00 50.91 210 ASN A C 1
ATOM 1661 O O . ASN A 1 210 ? -41.407 5.116 -17.814 1.00 50.91 210 ASN A O 1
ATOM 1665 N N . GLU A 1 211 ? -39.956 4.162 -19.245 1.00 50.72 211 GLU A N 1
ATOM 1666 C CA . GLU A 1 211 ? -40.165 5.075 -20.383 1.00 50.72 211 GLU A CA 1
ATOM 1667 C C . GLU A 1 211 ? -40.457 4.349 -21.716 1.00 50.72 211 GLU A C 1
ATOM 1669 O O . GLU A 1 211 ? -40.179 4.889 -22.782 1.00 50.72 2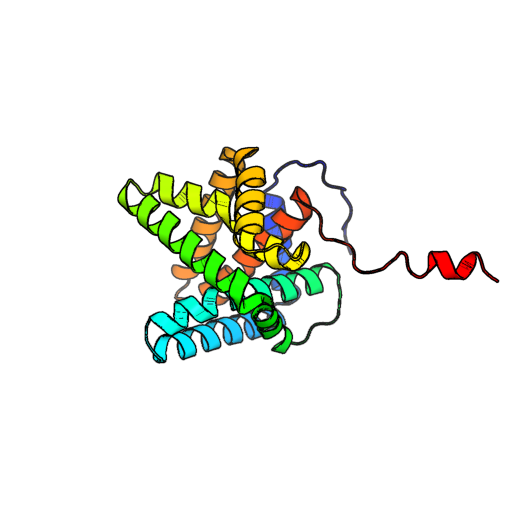11 GLU A O 1
ATOM 1674 N N . ASN A 1 212 ? -41.044 3.144 -21.687 1.00 42.81 212 ASN A N 1
ATOM 1675 C CA . ASN A 1 212 ? -41.663 2.525 -22.874 1.00 42.81 212 ASN A CA 1
ATOM 1676 C C . ASN A 1 212 ? -42.938 1.757 -22.524 1.00 42.81 212 ASN A C 1
ATOM 1678 O O . ASN A 1 212 ? -42.854 0.851 -21.664 1.00 42.81 212 ASN A O 1
#

Solvent-accessible surface area (backbone atoms only — not comparable to full-atom values): 11287 Å² total; per-residue (Å²): 141,82,85,93,79,76,85,68,66,84,70,89,51,66,67,55,27,48,51,53,22,50,52,52,42,70,78,39,45,68,61,47,47,53,50,41,50,51,53,51,50,54,45,53,55,29,38,73,77,36,76,66,34,31,55,61,44,49,25,12,43,51,25,3,49,47,50,54,51,52,33,55,75,68,72,44,94,81,57,84,70,49,35,58,53,16,51,79,46,34,69,37,27,23,53,37,41,52,53,52,49,52,52,30,52,53,18,45,72,79,36,67,65,51,21,49,51,44,48,34,23,43,69,48,20,48,53,33,33,63,76,68,69,34,52,32,65,59,13,38,51,53,19,32,53,60,22,61,82,41,41,69,62,33,42,53,46,49,52,53,47,50,50,47,42,49,52,8,52,72,47,77,51,62,30,38,56,52,28,53,59,37,48,54,36,26,52,51,46,47,43,39,55,73,72,55,69,83,76,84,76,74,72,77,62,62,65,68,65,77,75,118